Protein AF-A0A369KWU9-F1 (afdb_monomer)

Structure (mmCIF, N/CA/C/O backbone):
data_AF-A0A369KWU9-F1
#
_entry.id   AF-A0A369KWU9-F1
#
loop_
_atom_site.group_PDB
_atom_site.id
_atom_site.type_symbol
_atom_site.label_atom_id
_atom_site.label_alt_id
_atom_site.label_comp_id
_atom_site.label_asym_id
_atom_site.label_entity_id
_atom_site.label_seq_id
_atom_site.pdbx_PDB_ins_code
_atom_site.Cartn_x
_atom_site.Cartn_y
_atom_site.Cartn_z
_atom_site.occupancy
_atom_site.B_iso_or_equiv
_atom_site.auth_seq_id
_atom_site.auth_comp_id
_atom_site.auth_asym_id
_atom_site.auth_atom_id
_atom_site.pdbx_PDB_model_num
ATOM 1 N N . MET A 1 1 ? -5.645 20.499 20.522 1.00 47.59 1 MET A N 1
ATOM 2 C CA . MET A 1 1 ? -4.771 19.601 19.739 1.00 47.59 1 MET A CA 1
ATOM 3 C C . MET A 1 1 ? -4.570 20.224 18.371 1.00 47.59 1 MET A C 1
ATOM 5 O O . MET A 1 1 ? -5.562 20.599 17.760 1.00 47.59 1 MET A O 1
ATOM 9 N N . ALA A 1 2 ? -3.327 20.432 17.932 1.00 41.78 2 ALA A N 1
ATOM 10 C CA . ALA A 1 2 ? -3.074 20.880 16.564 1.00 41.78 2 ALA A CA 1
ATOM 11 C C . ALA A 1 2 ? -3.439 19.731 15.614 1.00 41.78 2 ALA A C 1
ATOM 13 O O . ALA A 1 2 ? -3.021 18.599 15.860 1.00 41.78 2 ALA A O 1
ATOM 14 N N . MET A 1 3 ? -4.254 20.002 14.590 1.00 50.53 3 MET A N 1
ATOM 15 C CA . MET A 1 3 ? -4.521 19.005 13.554 1.00 50.53 3 MET A CA 1
ATOM 16 C C . MET A 1 3 ? -3.198 18.604 12.886 1.00 50.53 3 MET A C 1
ATOM 18 O O . MET A 1 3 ? -2.325 19.467 12.743 1.00 50.53 3 MET A O 1
ATOM 22 N N . PRO A 1 4 ? -3.038 17.340 12.462 1.00 54.59 4 PRO A N 1
ATOM 23 C CA . PRO A 1 4 ? -1.964 16.986 11.546 1.00 54.59 4 PRO A CA 1
ATOM 24 C C . PRO A 1 4 ? -2.001 17.943 10.346 1.00 54.59 4 PRO A C 1
ATOM 26 O O . PRO A 1 4 ? -3.071 18.268 9.823 1.00 54.59 4 PRO A O 1
ATOM 29 N N . ASN A 1 5 ? -0.833 18.466 9.980 1.00 62.28 5 ASN A N 1
ATOM 30 C CA . ASN A 1 5 ? -0.693 19.365 8.843 1.00 62.28 5 ASN A CA 1
ATOM 31 C C . ASN A 1 5 ? -1.133 18.645 7.545 1.00 62.28 5 ASN A C 1
ATOM 33 O O . ASN A 1 5 ? -1.361 17.435 7.485 1.00 62.28 5 ASN A O 1
ATOM 37 N N . ASN A 1 6 ? -1.315 19.426 6.483 1.00 80.75 6 ASN A N 1
ATOM 38 C CA . ASN A 1 6 ? -1.944 18.958 5.249 1.00 80.75 6 ASN A CA 1
ATOM 39 C C . ASN A 1 6 ? -1.139 17.838 4.543 1.00 80.75 6 ASN A C 1
ATOM 41 O O . ASN A 1 6 ? -1.723 17.019 3.839 1.00 80.75 6 ASN A O 1
ATOM 45 N N . ASN A 1 7 ? 0.185 17.749 4.720 1.00 92.00 7 ASN A N 1
ATOM 46 C CA . ASN A 1 7 ? 1.014 16.902 3.856 1.00 92.00 7 ASN A CA 1
ATOM 47 C C . ASN A 1 7 ? 0.945 15.410 4.207 1.00 92.00 7 ASN A C 1
ATOM 49 O O . ASN A 1 7 ? 0.875 14.590 3.287 1.00 92.00 7 ASN A O 1
ATOM 53 N N . VAL A 1 8 ? 0.909 15.028 5.491 1.00 92.81 8 VAL A N 1
ATOM 54 C CA . VAL A 1 8 ? 0.717 13.615 5.878 1.00 92.81 8 VAL A CA 1
ATOM 55 C C . VAL A 1 8 ? -0.648 13.123 5.404 1.00 92.81 8 VAL A C 1
ATOM 57 O O . VAL A 1 8 ? -0.746 12.041 4.825 1.00 92.81 8 VAL A O 1
ATOM 60 N N . VAL A 1 9 ? -1.698 13.931 5.581 1.00 92.75 9 VAL A N 1
ATOM 61 C CA . VAL A 1 9 ? -3.055 13.607 5.112 1.00 92.75 9 VAL A CA 1
ATOM 62 C C . VAL A 1 9 ? -3.058 13.385 3.598 1.00 92.75 9 VAL A C 1
ATOM 64 O O . VAL A 1 9 ? -3.546 12.359 3.120 1.00 92.75 9 VAL A O 1
ATOM 67 N N . LEU A 1 10 ? -2.460 14.302 2.833 1.00 93.00 10 LEU A N 1
ATOM 68 C CA . LEU A 1 10 ? -2.336 14.168 1.380 1.00 93.00 10 LEU A CA 1
ATOM 69 C C . LEU A 1 10 ? -1.530 12.926 0.978 1.00 93.00 10 LEU A C 1
ATOM 71 O O . LEU A 1 10 ? -1.870 12.277 -0.009 1.00 93.00 10 LEU A O 1
ATOM 75 N N . SER A 1 11 ? -0.516 12.554 1.757 1.00 95.06 11 SER A N 1
ATOM 76 C CA . SER A 1 11 ? 0.301 11.356 1.532 1.00 95.06 11 SER A CA 1
ATOM 77 C C . SER A 1 11 ? -0.474 10.061 1.791 1.00 95.06 11 SER A C 1
ATOM 79 O O . SER A 1 11 ? -0.373 9.105 1.016 1.00 95.06 11 SER A O 1
ATOM 81 N N . CYS A 1 12 ? -1.331 10.044 2.812 1.00 95.00 12 CYS A N 1
ATOM 82 C CA . CYS A 1 12 ? -2.266 8.946 3.059 1.00 95.00 12 CYS A CA 1
ATOM 83 C C . CYS A 1 12 ? -3.278 8.808 1.911 1.00 95.00 12 CYS A C 1
ATOM 85 O O . CYS A 1 12 ? -3.504 7.712 1.399 1.00 95.00 12 CYS A O 1
ATOM 87 N N . ILE A 1 13 ? -3.839 9.928 1.439 1.00 93.56 13 ILE A N 1
ATOM 88 C CA . ILE A 1 13 ? -4.734 9.951 0.270 1.00 93.56 13 ILE A CA 1
ATOM 89 C C . ILE A 1 13 ? -4.006 9.437 -0.976 1.00 93.56 13 ILE A C 1
ATOM 91 O O . ILE A 1 13 ? -4.565 8.654 -1.743 1.00 93.56 13 ILE A O 1
ATOM 95 N N . GLN A 1 14 ? -2.761 9.863 -1.190 1.00 94.69 14 GLN A N 1
ATOM 96 C CA . GLN A 1 14 ? -1.953 9.445 -2.332 1.00 94.69 14 GLN A CA 1
ATOM 97 C C . GLN A 1 14 ? -1.705 7.934 -2.328 1.00 94.69 14 GLN A C 1
ATOM 99 O O . GLN A 1 14 ? -1.818 7.289 -3.371 1.00 94.69 14 GLN A O 1
ATOM 104 N N . THR A 1 15 ? -1.432 7.368 -1.156 1.00 95.75 15 THR A N 1
ATOM 105 C CA . THR A 1 15 ? -1.299 5.921 -0.955 1.00 95.75 15 THR A CA 1
ATOM 106 C C . THR A 1 15 ? -2.577 5.201 -1.374 1.00 95.75 15 THR A C 1
ATOM 108 O O . THR A 1 15 ? -2.545 4.342 -2.254 1.00 95.75 15 THR A O 1
ATOM 111 N N . LEU A 1 16 ? -3.734 5.615 -0.847 1.00 95.38 16 LEU A N 1
ATOM 112 C CA . LEU A 1 16 ? -5.016 5.000 -1.202 1.00 95.38 16 LEU A CA 1
ATOM 113 C C . LEU A 1 16 ? -5.341 5.123 -2.698 1.00 95.38 16 LEU A C 1
ATOM 115 O O . LEU A 1 16 ? -5.863 4.175 -3.278 1.00 95.38 16 LEU A O 1
ATOM 119 N N . LYS A 1 17 ? -4.984 6.240 -3.343 1.00 93.75 17 LYS A N 1
ATOM 120 C CA . LYS A 1 17 ? -5.136 6.424 -4.797 1.00 93.75 17 LYS A CA 1
ATOM 121 C C . LYS A 1 17 ? -4.267 5.468 -5.611 1.00 93.75 17 LYS A C 1
ATOM 123 O O . LYS A 1 17 ? -4.695 5.013 -6.670 1.00 93.75 17 LYS A O 1
ATOM 128 N N . ILE A 1 18 ? -3.047 5.169 -5.158 1.00 95.44 18 ILE A N 1
ATOM 129 C CA . ILE A 1 18 ? -2.203 4.155 -5.808 1.00 95.44 18 ILE A CA 1
ATOM 130 C C . ILE A 1 18 ? -2.884 2.787 -5.705 1.00 95.44 18 ILE A C 1
ATOM 132 O O . ILE A 1 18 ? -3.023 2.095 -6.714 1.00 95.44 18 ILE A O 1
ATOM 136 N N . LEU A 1 19 ? -3.365 2.421 -4.517 1.00 96.38 19 LEU A N 1
ATOM 137 C CA . LEU A 1 19 ? -4.023 1.134 -4.276 1.00 96.38 19 LEU A CA 1
ATOM 138 C C . LEU A 1 19 ? -5.350 0.996 -5.046 1.00 96.38 19 LEU A C 1
ATOM 140 O O . LEU A 1 19 ? -5.624 -0.051 -5.634 1.00 96.38 19 LEU A O 1
ATOM 144 N N . GLU A 1 20 ? -6.142 2.065 -5.144 1.00 94.94 20 GLU A N 1
ATOM 145 C CA . GLU A 1 20 ? -7.380 2.114 -5.934 1.00 94.94 20 GLU A CA 1
ATOM 146 C C . GLU A 1 20 ? -7.142 1.722 -7.404 1.00 94.94 20 GLU A C 1
ATOM 148 O O . GLU A 1 20 ? -7.960 1.017 -8.005 1.00 94.94 20 GLU A O 1
ATOM 153 N N . LYS A 1 21 ? -5.989 2.088 -7.984 1.00 94.19 21 LYS A N 1
ATOM 154 C CA . LYS A 1 21 ? -5.643 1.724 -9.369 1.00 94.19 21 LYS A CA 1
ATOM 155 C C . LYS A 1 21 ? -5.524 0.216 -9.576 1.00 94.19 21 LYS A C 1
ATOM 157 O O . LYS A 1 21 ? -5.773 -0.229 -10.702 1.00 94.19 21 LYS A O 1
ATOM 162 N N . TYR A 1 22 ? -5.179 -0.543 -8.534 1.00 96.75 22 TYR A N 1
ATOM 163 C CA . TYR A 1 22 ? -5.070 -2.004 -8.559 1.00 96.75 22 TYR A CA 1
ATOM 164 C C . TYR A 1 22 ? -6.352 -2.704 -8.118 1.00 96.75 22 TYR A C 1
ATOM 166 O O . TYR A 1 22 ? -6.690 -3.738 -8.685 1.00 96.75 22 TYR A O 1
ATOM 174 N N . TYR A 1 23 ? -7.080 -2.142 -7.155 1.00 94.25 23 TYR A N 1
ATOM 175 C CA . TYR A 1 23 ? -8.175 -2.845 -6.485 1.00 94.25 23 TYR A CA 1
ATOM 176 C C . TYR A 1 23 ? -9.579 -2.371 -6.832 1.00 94.25 23 TYR A C 1
ATOM 178 O O . TYR A 1 23 ? -10.534 -3.057 -6.478 1.00 94.25 23 TYR A O 1
ATOM 186 N N . HIS A 1 24 ? -9.722 -1.234 -7.516 1.00 83.19 24 HIS A N 1
ATOM 187 C CA . HIS A 1 24 ? -11.022 -0.668 -7.886 1.00 83.19 24 HIS A CA 1
ATOM 188 C C . HIS A 1 24 ? -11.985 -0.436 -6.707 1.00 83.19 24 HIS A C 1
ATOM 190 O O . HIS A 1 24 ? -13.201 -0.458 -6.894 1.00 83.19 24 HIS A O 1
ATOM 196 N N . PHE A 1 25 ? -11.472 -0.216 -5.494 1.00 87.38 25 PHE A N 1
ATOM 197 C CA . PHE A 1 25 ? -12.311 0.238 -4.388 1.00 87.38 25 PHE A CA 1
ATOM 198 C C . PHE A 1 25 ? -12.531 1.751 -4.475 1.00 87.38 25 PHE A C 1
ATOM 200 O O . PHE A 1 25 ? -11.678 2.472 -4.979 1.00 87.38 25 PHE A O 1
ATOM 207 N N . SER A 1 26 ? -13.630 2.249 -3.913 1.00 77.38 26 SER A N 1
ATOM 208 C CA . SER A 1 26 ? -13.837 3.685 -3.716 1.00 77.38 26 SER A CA 1
ATOM 209 C C . SER A 1 26 ? -13.249 4.153 -2.382 1.00 77.38 26 SER A C 1
ATOM 211 O O . SER A 1 26 ? -13.456 3.515 -1.343 1.00 77.38 26 SER A O 1
ATOM 213 N N . THR A 1 27 ? -12.561 5.294 -2.383 1.00 68.88 27 THR A N 1
ATOM 214 C CA . THR A 1 27 ? -12.193 6.024 -1.161 1.00 68.88 27 THR A CA 1
ATOM 215 C C . THR A 1 27 ? -13.315 6.989 -0.789 1.00 68.88 27 THR A C 1
ATOM 217 O O . THR A 1 27 ? -13.386 8.098 -1.314 1.00 68.88 27 THR A O 1
ATOM 220 N N . THR A 1 28 ? -14.229 6.563 0.078 1.00 61.62 28 THR A N 1
ATOM 221 C CA . THR A 1 28 ? -15.370 7.390 0.515 1.00 61.62 28 THR A CA 1
ATOM 222 C C . THR A 1 28 ? -15.124 8.115 1.834 1.00 61.62 28 THR A C 1
ATOM 224 O O . THR A 1 28 ? -15.777 9.116 2.104 1.00 61.62 28 THR A O 1
ATOM 227 N N . ASN A 1 29 ? -14.192 7.630 2.657 1.00 66.62 29 ASN A N 1
ATOM 228 C CA . ASN A 1 29 ? -13.932 8.164 3.991 1.00 66.62 29 ASN A CA 1
ATOM 229 C C . ASN A 1 29 ? -12.805 9.203 3.958 1.00 66.62 29 ASN A C 1
ATOM 231 O O . ASN A 1 29 ? -11.761 8.977 3.339 1.00 66.62 29 ASN A O 1
ATOM 235 N N . SER A 1 30 ? -13.003 10.329 4.647 1.00 80.56 30 SER A N 1
ATOM 236 C CA . SER A 1 30 ? -11.961 11.338 4.827 1.00 80.56 30 SER A CA 1
ATOM 237 C C . SER A 1 30 ? -10.928 10.813 5.818 1.00 80.56 30 SER A C 1
ATOM 239 O O . SER A 1 30 ? -11.167 10.807 7.020 1.00 80.56 30 SER A O 1
ATOM 241 N N . ILE A 1 31 ? -9.762 10.372 5.335 1.00 87.38 31 ILE A N 1
ATOM 242 C CA . ILE A 1 31 ? -8.675 9.891 6.207 1.00 87.38 31 ILE A CA 1
ATOM 243 C C . ILE A 1 31 ? -8.258 10.927 7.262 1.00 87.38 31 ILE A C 1
ATOM 245 O O . ILE A 1 31 ? -7.778 10.564 8.329 1.00 87.38 31 ILE A O 1
ATOM 249 N N . GLN A 1 32 ? -8.492 12.215 6.994 1.00 88.69 32 GLN A N 1
ATOM 250 C CA . GLN A 1 32 ? -8.243 13.297 7.940 1.00 88.69 32 GLN A CA 1
ATOM 251 C C . GLN A 1 32 ? -8.986 13.102 9.271 1.00 88.69 32 GLN A C 1
ATOM 253 O O . GLN A 1 32 ? -8.451 13.469 10.309 1.00 88.69 32 GLN A O 1
ATOM 258 N N . GLU A 1 33 ? -10.188 12.521 9.246 1.00 88.00 33 GLU A N 1
ATOM 259 C CA . GLU A 1 33 ? -11.004 12.287 10.447 1.00 88.00 33 GLU A CA 1
ATOM 260 C C . GLU A 1 33 ? -10.460 11.146 11.314 1.00 88.00 33 GLU A C 1
ATOM 262 O O . GLU A 1 33 ? -10.735 11.099 12.507 1.00 88.00 33 GLU A O 1
ATOM 267 N N . PHE A 1 34 ? -9.660 10.256 10.726 1.00 91.12 34 PHE A N 1
ATOM 268 C CA . PHE A 1 34 ? -9.090 9.094 11.406 1.00 91.12 34 PHE A CA 1
ATOM 269 C C . PHE A 1 34 ? -7.615 9.289 11.761 1.00 91.12 34 PHE A C 1
ATOM 271 O O . PHE A 1 34 ? -7.058 8.481 12.496 1.00 91.12 34 PHE A O 1
ATOM 278 N N . LEU A 1 35 ? -6.949 10.328 11.248 1.00 91.75 35 LEU A N 1
ATOM 279 C CA . LEU A 1 35 ? -5.532 10.553 11.512 1.00 91.75 35 LEU A CA 1
ATOM 280 C C . LEU A 1 35 ? -5.331 11.195 12.891 1.00 91.75 35 LEU A C 1
ATOM 282 O O . LEU A 1 35 ? -5.688 12.352 13.121 1.00 91.75 35 LEU A O 1
ATOM 286 N N . ILE A 1 36 ? -4.705 10.453 13.800 1.00 90.81 36 ILE A N 1
ATOM 287 C CA . ILE A 1 36 ? -4.429 10.883 15.171 1.00 90.81 36 ILE A CA 1
ATOM 288 C C . ILE A 1 36 ? -3.037 11.539 15.231 1.0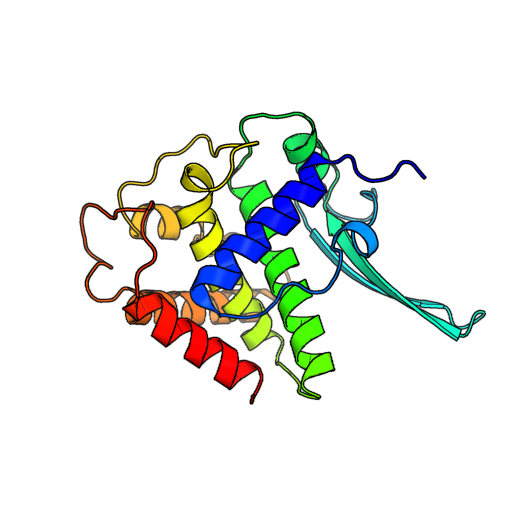0 90.81 36 ILE A C 1
ATOM 290 O O . ILE A 1 36 ? -2.097 11.052 14.594 1.00 90.81 36 ILE A O 1
ATOM 294 N N . PRO A 1 37 ? -2.854 12.628 16.010 1.00 88.25 37 PRO A N 1
ATOM 295 C CA . PRO A 1 37 ? -1.536 13.210 16.250 1.00 88.25 37 PRO A CA 1
ATOM 296 C C . PRO A 1 37 ? -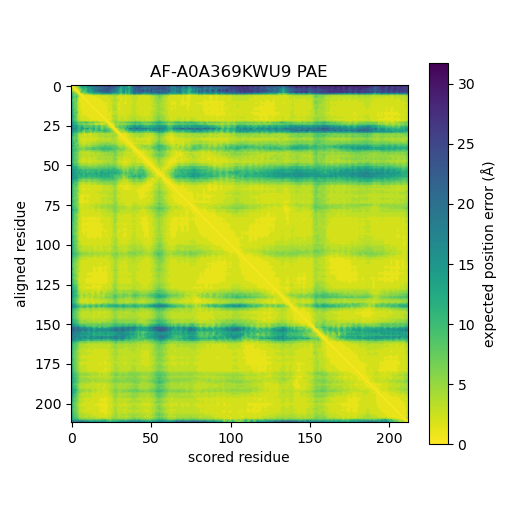0.521 12.179 16.774 1.00 88.25 37 PRO A C 1
ATOM 298 O O . PRO A 1 37 ? -0.906 11.252 17.492 1.00 88.25 37 PRO A O 1
ATOM 301 N N . PRO A 1 38 ? 0.782 12.344 16.484 1.00 87.00 38 PRO A N 1
ATOM 302 C CA . PRO A 1 38 ? 1.800 11.436 16.994 1.00 87.00 38 PRO A CA 1
ATOM 303 C C . PRO A 1 38 ? 1.822 11.443 18.525 1.00 87.00 38 PRO A C 1
ATOM 305 O O . PRO A 1 38 ? 1.636 12.483 19.161 1.00 87.00 38 PRO A O 1
ATOM 308 N N . SER A 1 39 ? 2.108 10.284 19.110 1.00 82.94 39 SER A N 1
ATOM 309 C CA . SER A 1 39 ? 2.270 10.104 20.552 1.00 82.94 39 SER A CA 1
ATOM 310 C C . SER A 1 39 ? 3.660 9.564 20.864 1.00 82.94 39 SER A C 1
ATOM 312 O O . SER A 1 39 ? 4.227 8.796 20.090 1.00 82.94 39 SER A O 1
ATOM 314 N N . SER A 1 40 ? 4.193 9.912 22.036 1.00 83.12 40 SER A N 1
ATOM 315 C CA . SER A 1 40 ? 5.418 9.307 22.574 1.00 83.12 40 SER A CA 1
ATOM 316 C C . SER A 1 40 ? 5.230 7.851 23.019 1.00 83.12 40 SER A C 1
ATOM 318 O O . SER A 1 40 ? 6.192 7.215 23.436 1.00 83.12 40 SER A O 1
ATOM 320 N N . SER A 1 41 ? 3.998 7.331 22.983 1.00 84.06 41 SER A N 1
ATOM 321 C CA . SER A 1 41 ? 3.672 5.946 23.339 1.00 84.06 41 SER A CA 1
ATOM 322 C C . SER A 1 41 ? 4.003 4.930 22.244 1.00 84.06 41 SER A C 1
ATOM 324 O O . SER A 1 41 ? 3.974 3.735 22.525 1.00 84.06 41 SER A O 1
ATOM 326 N N . ILE A 1 42 ? 4.314 5.378 21.024 1.00 87.81 42 ILE A N 1
ATOM 327 C CA . ILE A 1 42 ? 4.745 4.506 19.926 1.00 87.81 42 ILE A CA 1
ATOM 328 C C . ILE A 1 42 ? 6.176 4.827 19.490 1.00 87.81 42 ILE A C 1
ATOM 330 O O . ILE A 1 42 ? 6.607 5.979 19.607 1.00 87.81 42 ILE A O 1
ATOM 334 N N . PRO A 1 43 ? 6.930 3.841 18.969 1.00 90.19 43 PRO A N 1
ATOM 335 C CA . PRO A 1 43 ? 8.258 4.094 18.424 1.00 90.19 43 PRO A CA 1
ATOM 336 C C . PRO A 1 43 ? 8.225 5.142 17.302 1.00 90.19 43 PRO A C 1
ATOM 338 O O . PRO A 1 43 ? 7.314 5.162 16.475 1.00 90.19 43 PRO A O 1
ATOM 341 N N . GLU A 1 44 ? 9.257 5.987 17.226 1.00 89.94 44 GLU A N 1
ATOM 342 C CA . GLU A 1 44 ? 9.303 7.134 16.298 1.00 89.94 44 GLU A CA 1
ATOM 343 C C . GLU A 1 44 ? 9.154 6.753 14.814 1.00 89.94 44 GLU A C 1
ATOM 345 O O . GLU A 1 44 ?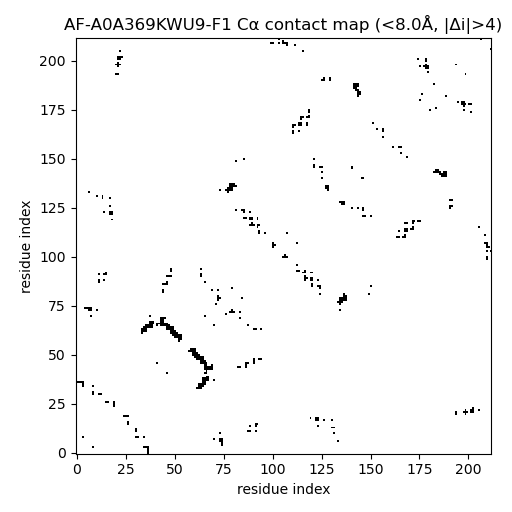 8.730 7.570 13.996 1.00 89.94 44 GLU A O 1
ATOM 350 N N . HIS A 1 45 ? 9.526 5.517 14.485 1.00 89.25 45 HIS A N 1
ATOM 351 C CA . HIS A 1 45 ? 9.590 4.947 13.143 1.00 89.25 45 HIS A CA 1
ATOM 352 C C . HIS A 1 45 ? 8.455 3.966 12.828 1.00 89.25 45 HIS A C 1
ATOM 354 O O . HIS A 1 45 ? 8.550 3.250 11.835 1.00 89.25 45 HIS A O 1
ATOM 360 N N . SER A 1 46 ? 7.424 3.906 13.668 1.00 91.00 46 SER A N 1
ATOM 361 C CA . SER A 1 46 ? 6.332 2.937 13.558 1.00 91.00 46 SER A CA 1
ATOM 362 C C . SER A 1 46 ? 4.993 3.617 13.289 1.00 91.00 46 SER A C 1
ATOM 364 O O . SER A 1 46 ? 4.862 4.836 13.406 1.00 91.00 46 SER A O 1
ATOM 366 N N . GLY A 1 47 ? 4.004 2.814 12.917 1.00 92.62 47 GLY A N 1
ATOM 367 C CA . GLY A 1 47 ? 2.606 3.199 12.821 1.00 92.62 47 GLY A CA 1
ATOM 368 C C . GLY A 1 47 ? 1.744 2.231 13.621 1.00 92.62 47 GLY A C 1
ATOM 369 O O . GLY A 1 47 ? 2.252 1.242 14.155 1.00 92.62 47 GLY A O 1
ATOM 370 N N . GLN A 1 48 ? 0.471 2.574 13.779 1.00 92.62 48 GLN A N 1
ATOM 371 C CA . GLN A 1 48 ? -0.536 1.674 14.323 1.00 92.62 48 GLN A CA 1
ATOM 372 C C . GLN A 1 48 ? -1.946 2.109 13.927 1.00 92.62 48 GLN A C 1
ATOM 374 O O . GLN A 1 48 ? -2.218 3.299 13.724 1.00 92.62 48 GLN A O 1
ATOM 379 N N . ILE A 1 49 ? -2.861 1.142 13.954 1.00 92.25 49 ILE A N 1
ATOM 380 C CA . ILE A 1 49 ? -4.302 1.377 13.980 1.00 92.25 49 ILE A CA 1
ATOM 381 C C . ILE A 1 49 ? -4.786 1.213 15.415 1.00 92.25 49 ILE A C 1
ATOM 383 O O . ILE A 1 49 ? -4.615 0.163 16.034 1.00 92.25 49 ILE A O 1
ATOM 387 N N . LEU A 1 50 ? -5.390 2.269 15.938 1.00 90.31 50 LEU A N 1
ATOM 388 C CA . LEU A 1 50 ? -5.964 2.322 17.268 1.00 90.31 50 LEU A CA 1
ATOM 389 C C . LEU A 1 50 ? -7.449 1.992 17.218 1.00 90.31 50 LEU A C 1
ATOM 391 O O . LEU A 1 50 ? -8.182 2.505 16.374 1.00 90.31 50 LEU A O 1
ATOM 395 N N . PHE A 1 51 ? -7.862 1.170 18.177 1.00 87.69 51 PHE A N 1
ATOM 396 C CA . PHE A 1 51 ? -9.247 0.898 18.519 1.00 87.69 51 PHE A CA 1
ATOM 397 C C . PHE A 1 51 ? -9.406 1.187 20.006 1.00 87.69 51 PHE A C 1
ATOM 399 O O 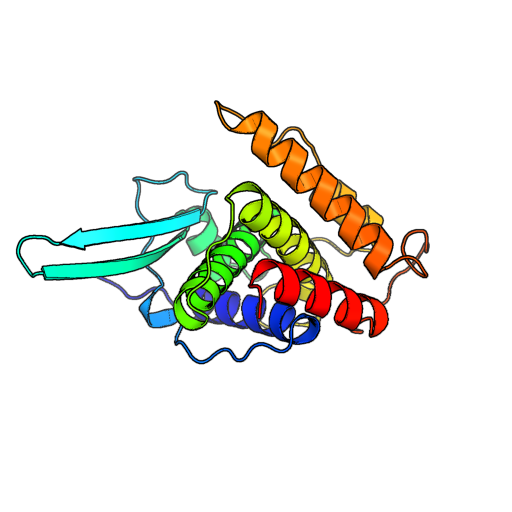. PHE A 1 51 ? -8.752 0.543 20.829 1.00 87.69 51 PHE A O 1
ATOM 406 N N . GLU A 1 52 ? -10.240 2.159 20.349 1.00 83.88 52 GLU A N 1
ATOM 407 C CA . GLU A 1 52 ? -10.479 2.557 21.733 1.00 83.88 52 GLU A CA 1
ATOM 408 C C . GLU A 1 52 ? -11.980 2.571 22.005 1.00 83.88 52 GLU A C 1
ATOM 410 O O . GLU A 1 52 ? -12.753 3.189 21.280 1.00 83.88 52 GLU A O 1
ATOM 415 N N . GLU A 1 53 ? -12.395 1.847 23.039 1.00 85.44 53 GLU A N 1
ATOM 416 C CA . GLU A 1 53 ? -13.777 1.828 23.508 1.00 85.44 53 GLU A CA 1
ATOM 417 C C . GLU A 1 53 ? -13.889 2.767 24.711 1.00 85.44 53 GLU A C 1
ATOM 419 O O . GLU A 1 53 ? -13.323 2.490 25.773 1.00 85.44 53 GLU A O 1
ATOM 424 N N . ASP A 1 54 ? -14.633 3.859 24.555 1.00 83.94 54 ASP A N 1
ATOM 425 C CA . ASP A 1 54 ? -15.035 4.716 25.663 1.00 83.94 54 ASP A CA 1
ATOM 426 C C . ASP A 1 54 ? -16.371 4.215 26.208 1.00 83.94 54 ASP A C 1
ATOM 428 O O . ASP A 1 54 ? -17.460 4.549 25.736 1.00 83.94 54 ASP A O 1
ATOM 432 N N . LYS A 1 55 ? -16.268 3.372 27.235 1.00 85.50 55 LYS A N 1
ATOM 433 C CA . LYS A 1 55 ? -17.426 2.764 27.895 1.00 85.50 55 LYS A CA 1
ATOM 434 C C . LYS A 1 55 ? -18.289 3.768 28.649 1.00 85.50 55 LYS A C 1
ATOM 436 O O . LYS A 1 55 ? -19.441 3.452 28.924 1.00 85.50 55 LYS A O 1
ATOM 441 N N . GLU A 1 56 ? -17.741 4.919 29.037 1.00 86.12 56 GLU A N 1
ATOM 442 C CA . GLU A 1 56 ? -18.491 5.929 29.787 1.00 86.12 56 GLU A CA 1
ATOM 443 C C . GLU A 1 56 ? -19.414 6.719 28.861 1.00 86.12 56 GLU A C 1
ATOM 445 O O . GLU A 1 56 ? -20.546 7.018 29.242 1.00 86.12 56 GLU A O 1
ATOM 450 N N . ASN A 1 57 ? -18.954 7.000 27.639 1.00 87.50 57 ASN A N 1
ATOM 451 C CA . ASN A 1 57 ? -19.725 7.728 26.631 1.00 87.50 57 ASN A CA 1
ATOM 452 C C . ASN A 1 57 ? -20.415 6.819 25.597 1.00 87.50 57 ASN A C 1
ATOM 454 O O . ASN A 1 57 ? -21.117 7.323 24.726 1.00 87.50 57 ASN A O 1
ATOM 458 N N . GLU A 1 58 ? -20.258 5.495 25.710 1.00 86.38 58 GLU A N 1
ATOM 459 C CA . GLU A 1 58 ? -20.736 4.504 24.730 1.00 86.38 58 GLU A CA 1
ATOM 460 C C . GLU A 1 58 ? -20.185 4.763 23.312 1.00 86.38 58 GLU A C 1
ATOM 462 O O . GLU A 1 58 ? -20.845 4.503 22.303 1.00 86.38 58 GLU A O 1
ATOM 467 N N . GLU A 1 59 ? -18.954 5.275 23.231 1.00 85.25 59 GLU A N 1
ATOM 468 C CA . GLU A 1 59 ? -18.287 5.625 21.978 1.00 85.25 59 GLU A CA 1
ATOM 469 C C . GLU A 1 59 ? -17.187 4.618 21.625 1.00 85.25 59 GLU A C 1
ATOM 471 O O . GLU A 1 59 ? -16.564 3.984 22.479 1.00 85.25 59 GLU A O 1
ATOM 476 N N . PHE A 1 60 ? -16.936 4.470 20.325 1.00 81.19 60 PHE A N 1
ATOM 477 C CA . PHE A 1 60 ? -15.848 3.655 19.805 1.00 81.19 60 PHE A CA 1
ATOM 478 C C . PHE A 1 60 ? -15.029 4.469 18.813 1.00 81.19 60 PHE A C 1
ATOM 480 O O . PHE A 1 60 ? -15.544 4.945 17.799 1.00 81.19 60 PHE A O 1
ATOM 487 N N . PHE A 1 61 ? -13.744 4.603 19.104 1.00 85.12 61 PHE A N 1
ATOM 488 C CA . PHE A 1 61 ? -12.802 5.368 18.313 1.00 85.12 61 PHE A CA 1
ATOM 489 C C . PHE A 1 61 ? -11.936 4.440 17.477 1.00 85.12 61 PHE A C 1
ATOM 491 O O . PHE A 1 61 ? -11.406 3.437 17.955 1.00 85.12 61 PHE A O 1
ATOM 498 N N . ILE A 1 62 ? -11.767 4.825 16.215 1.00 88.69 62 ILE A N 1
ATOM 499 C CA . ILE A 1 62 ? -10.813 4.220 15.295 1.00 88.69 62 ILE A CA 1
ATOM 500 C C . ILE A 1 62 ? -9.887 5.330 14.837 1.00 88.69 62 ILE A C 1
ATOM 502 O O . ILE A 1 62 ? -10.356 6.398 14.440 1.00 88.69 62 ILE A O 1
ATOM 506 N N . GLY A 1 63 ? -8.587 5.073 14.822 1.00 91.12 63 GLY A N 1
ATOM 507 C CA . GLY A 1 63 ? -7.674 5.999 14.177 1.00 91.12 63 GLY A CA 1
ATOM 508 C C . GLY A 1 63 ? -6.382 5.370 13.711 1.00 91.12 63 GLY A C 1
ATOM 509 O O . GLY A 1 63 ? -6.007 4.279 14.122 1.00 91.12 63 GLY A O 1
ATOM 510 N N . VAL A 1 64 ? -5.706 6.083 12.826 1.00 93.94 64 VAL A N 1
ATOM 511 C CA . VAL A 1 64 ? -4.379 5.761 12.317 1.00 93.94 64 VAL A CA 1
ATOM 512 C C . VAL A 1 64 ? -3.405 6.723 12.973 1.00 93.94 64 VAL A C 1
ATOM 514 O O . VAL A 1 64 ? -3.623 7.936 12.964 1.00 93.94 64 VAL A O 1
ATOM 517 N N . GLN A 1 65 ? -2.335 6.198 13.554 1.00 93.88 65 GLN A N 1
ATOM 518 C CA . GLN A 1 65 ? -1.320 6.998 14.224 1.00 93.88 65 GLN A CA 1
ATOM 519 C C . GLN A 1 65 ? 0.066 6.630 13.709 1.00 93.88 65 GLN A C 1
ATOM 521 O O . GLN A 1 65 ? 0.408 5.456 13.608 1.00 93.88 65 GLN A O 1
ATOM 526 N N . PHE A 1 66 ? 0.884 7.645 13.437 1.00 94.31 66 PHE A N 1
ATOM 527 C CA . PHE A 1 66 ? 2.277 7.475 13.029 1.00 94.31 66 PHE A CA 1
ATOM 528 C C . PHE A 1 66 ? 3.228 8.064 14.064 1.00 94.31 66 PHE A C 1
ATOM 530 O O . PHE A 1 66 ? 2.914 9.046 14.741 1.00 94.31 66 PHE A O 1
ATOM 537 N N . 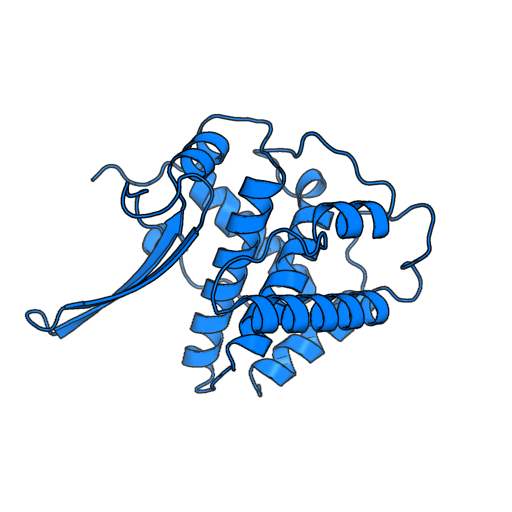GLY A 1 67 ? 4.415 7.471 14.169 1.00 93.69 67 GLY A N 1
ATOM 538 C CA . GLY A 1 67 ? 5.492 7.954 15.015 1.00 93.69 67 GLY A CA 1
ATOM 539 C C . GLY A 1 67 ? 5.956 9.354 14.614 1.00 93.69 67 GLY A C 1
ATOM 540 O O . GLY A 1 67 ? 5.820 9.797 13.468 1.00 93.69 67 GLY A O 1
ATOM 541 N N . THR A 1 68 ? 6.530 10.072 15.578 1.00 93.56 68 THR A N 1
ATOM 542 C CA . THR A 1 68 ? 6.943 11.478 15.429 1.00 93.56 68 THR A CA 1
ATOM 543 C C . THR A 1 68 ? 7.886 11.712 14.251 1.00 93.56 68 THR A C 1
ATOM 545 O O . THR A 1 68 ? 7.785 12.747 13.591 1.00 93.56 68 THR A O 1
ATOM 548 N N . LYS A 1 69 ? 8.782 10.766 13.946 1.00 93.56 69 LYS A N 1
ATOM 549 C CA . LYS A 1 69 ? 9.750 10.914 12.856 1.00 93.56 69 LYS A CA 1
ATOM 550 C C . LYS A 1 69 ? 9.115 10.738 11.482 1.00 93.56 69 LYS A C 1
ATOM 552 O O . LYS A 1 69 ? 9.449 11.506 10.584 1.00 93.56 69 LYS A O 1
ATOM 557 N N . ILE A 1 70 ? 8.168 9.809 11.337 1.00 94.38 70 ILE A N 1
ATOM 558 C CA . ILE A 1 70 ? 7.366 9.670 10.112 1.00 94.38 70 ILE A CA 1
ATOM 559 C C . ILE A 1 70 ? 6.571 10.954 9.880 1.00 94.38 70 ILE A C 1
ATOM 561 O O . ILE A 1 70 ? 6.685 11.556 8.815 1.00 94.38 70 ILE A O 1
ATOM 565 N N . MET A 1 71 ? 5.841 11.419 10.901 1.00 93.69 71 MET A N 1
ATOM 566 C CA . MET A 1 71 ? 5.079 12.668 10.821 1.00 93.69 71 MET A CA 1
ATOM 567 C C . MET A 1 71 ? 5.976 13.841 10.412 1.00 93.69 71 MET A C 1
ATOM 569 O O . MET A 1 71 ? 5.653 14.578 9.488 1.00 93.69 71 MET A O 1
ATOM 573 N N . ASN A 1 72 ? 7.140 13.994 11.044 1.00 93.00 72 ASN A N 1
ATOM 574 C CA . ASN A 1 72 ? 8.069 15.071 10.718 1.00 93.00 72 ASN A CA 1
ATOM 575 C C . ASN A 1 72 ? 8.637 14.974 9.290 1.00 93.00 72 ASN A C 1
ATOM 577 O O . ASN A 1 72 ? 8.730 15.999 8.618 1.00 93.00 72 ASN A O 1
ATOM 581 N N . GLU A 1 73 ? 9.012 13.779 8.816 1.00 94.50 73 GLU A N 1
ATOM 582 C CA . GLU A 1 73 ? 9.495 13.589 7.439 1.00 94.50 73 GLU A CA 1
ATOM 583 C C . GLU A 1 73 ? 8.426 13.986 6.417 1.00 94.50 73 GLU A C 1
ATOM 585 O O . GLU A 1 73 ? 8.711 14.749 5.495 1.00 94.50 73 GLU A O 1
ATOM 590 N N . PHE A 1 74 ? 7.194 13.517 6.604 1.00 94.31 74 PHE A N 1
ATOM 591 C CA . PHE A 1 74 ? 6.090 13.803 5.693 1.00 94.31 74 PHE A CA 1
ATOM 592 C C . PHE A 1 74 ? 5.558 15.235 5.792 1.00 94.31 74 PHE A C 1
ATOM 594 O O . PHE A 1 74 ? 4.894 15.698 4.869 1.00 94.31 74 PHE A O 1
ATOM 601 N N . GLU A 1 75 ? 5.835 15.966 6.867 1.00 92.69 75 GLU A N 1
ATOM 602 C CA . GLU A 1 75 ? 5.439 17.371 6.947 1.00 92.69 75 GLU A CA 1
ATOM 603 C C . GLU A 1 75 ? 6.491 18.324 6.401 1.00 92.69 75 GLU A C 1
ATOM 605 O O . GLU A 1 75 ? 6.149 19.300 5.730 1.00 92.69 75 GLU A O 1
ATOM 610 N N . ASN A 1 76 ? 7.765 18.033 6.653 1.00 93.06 76 ASN A N 1
ATOM 611 C CA . ASN A 1 76 ? 8.825 19.023 6.496 1.00 93.06 76 ASN A CA 1
ATOM 612 C C . ASN A 1 76 ? 9.823 18.701 5.380 1.00 93.06 76 ASN A C 1
ATOM 614 O O . ASN A 1 76 ? 10.593 19.583 4.993 1.00 93.06 76 ASN A O 1
ATOM 618 N N . ASN A 1 77 ? 9.819 17.481 4.834 1.00 94.00 77 ASN A N 1
ATOM 619 C CA . ASN A 1 77 ? 10.808 17.075 3.841 1.00 94.00 77 ASN A CA 1
ATOM 620 C C . ASN A 1 77 ? 10.187 16.904 2.452 1.00 94.00 77 ASN A C 1
ATOM 622 O O . ASN A 1 77 ? 9.082 16.390 2.299 1.00 94.00 77 ASN A O 1
ATOM 626 N N . LEU A 1 78 ? 10.953 17.278 1.423 1.00 93.06 78 LEU A N 1
ATOM 627 C CA . LEU A 1 78 ? 10.662 16.942 0.021 1.00 93.06 78 LEU A CA 1
ATOM 628 C C . LEU A 1 78 ? 11.117 15.522 -0.337 1.00 93.06 78 LEU A C 1
ATOM 630 O O . LEU A 1 78 ? 10.590 14.913 -1.266 1.00 93.06 78 LEU A O 1
ATOM 634 N N . THR A 1 79 ? 12.098 14.998 0.396 1.00 95.19 79 THR A N 1
ATOM 635 C CA . THR A 1 79 ? 12.602 13.638 0.226 1.00 95.19 79 THR A CA 1
ATOM 636 C C . THR A 1 79 ? 12.339 12.849 1.499 1.00 95.19 79 THR A C 1
ATOM 638 O O . THR A 1 79 ? 12.804 13.241 2.570 1.00 95.19 79 THR A O 1
ATOM 641 N N . ILE A 1 80 ? 11.611 11.743 1.381 1.00 95.19 80 ILE A N 1
ATOM 642 C CA . ILE A 1 80 ? 11.271 10.852 2.495 1.00 95.19 80 ILE A CA 1
ATOM 643 C C . ILE A 1 80 ? 12.083 9.559 2.433 1.00 95.19 80 ILE A C 1
ATOM 645 O O . ILE A 1 80 ? 12.567 9.153 1.369 1.00 95.19 80 ILE A O 1
ATOM 649 N N . SER A 1 81 ? 12.241 8.907 3.583 1.00 94.12 81 SER A N 1
ATOM 650 C CA . SER A 1 81 ? 12.881 7.595 3.643 1.00 94.12 81 SER A CA 1
ATOM 651 C C . SER A 1 81 ? 11.950 6.492 3.128 1.00 94.12 81 SER A C 1
ATOM 653 O O . SER A 1 81 ? 10.725 6.595 3.227 1.00 94.12 81 SER A O 1
ATOM 655 N N . ILE A 1 82 ? 12.535 5.396 2.623 1.00 93.31 82 ILE A N 1
ATOM 656 C CA . ILE A 1 82 ? 11.766 4.184 2.288 1.00 93.31 82 ILE A CA 1
ATOM 657 C C . ILE A 1 82 ? 10.994 3.710 3.510 1.00 93.31 82 ILE A C 1
ATOM 659 O O . ILE A 1 82 ? 9.820 3.405 3.388 1.00 93.31 82 ILE A O 1
ATOM 663 N N . ASN A 1 83 ? 11.633 3.678 4.683 1.00 92.12 83 ASN A N 1
ATOM 664 C CA . ASN A 1 83 ? 11.002 3.167 5.893 1.00 92.12 83 ASN A CA 1
ATOM 665 C C . ASN A 1 83 ? 9.727 3.942 6.253 1.00 92.12 83 ASN A C 1
ATOM 667 O O . ASN A 1 83 ? 8.704 3.326 6.531 1.00 92.12 83 ASN A O 1
ATOM 671 N N . SER A 1 84 ? 9.763 5.276 6.210 1.00 94.5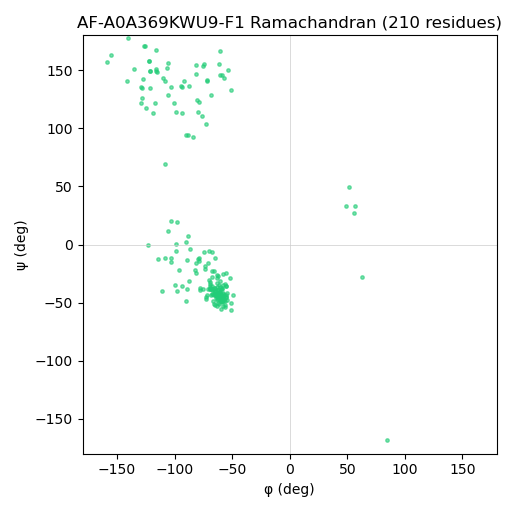6 84 SER A N 1
ATOM 672 C CA . SER A 1 84 ? 8.580 6.090 6.507 1.00 94.56 84 SER A CA 1
ATOM 673 C C . SER A 1 84 ? 7.450 5.837 5.513 1.00 94.56 84 SER A C 1
ATOM 675 O O . SER A 1 84 ? 6.303 5.683 5.927 1.00 94.56 84 SER A O 1
ATOM 677 N N . LEU A 1 85 ? 7.756 5.747 4.214 1.00 95.81 85 LEU A N 1
ATOM 678 C CA . LEU A 1 85 ? 6.739 5.425 3.213 1.00 95.81 85 LEU A CA 1
ATOM 679 C C . LEU A 1 85 ? 6.219 3.994 3.355 1.00 95.81 85 LEU A C 1
ATOM 681 O O . LEU A 1 85 ? 5.026 3.766 3.186 1.00 95.81 85 LEU A O 1
ATOM 685 N N . SER A 1 86 ? 7.095 3.046 3.674 1.00 94.19 86 SER A N 1
ATOM 686 C CA . SER A 1 86 ? 6.747 1.650 3.910 1.00 94.19 86 SER A CA 1
ATOM 687 C C . SER A 1 86 ? 5.701 1.525 5.009 1.00 94.19 86 SER A C 1
ATOM 689 O O . SER A 1 86 ? 4.647 0.945 4.772 1.00 94.19 86 SER A O 1
ATOM 691 N N . VAL A 1 87 ? 5.963 2.140 6.164 1.00 94.31 87 VAL A N 1
ATOM 692 C CA . VAL A 1 87 ? 5.043 2.135 7.307 1.00 94.31 87 VAL A CA 1
ATOM 693 C C . VAL A 1 87 ? 3.744 2.860 6.969 1.00 94.31 87 VAL A C 1
ATOM 695 O O . VAL A 1 87 ? 2.670 2.320 7.206 1.00 94.31 87 VAL A O 1
ATOM 698 N N . LEU A 1 88 ? 3.811 4.048 6.356 1.00 96.00 88 LEU A N 1
ATOM 699 C CA . LEU A 1 88 ? 2.601 4.765 5.947 1.00 96.00 88 LEU A CA 1
ATOM 700 C C . LEU A 1 88 ? 1.743 3.924 4.992 1.00 96.00 88 LEU A C 1
ATOM 702 O O . LEU A 1 88 ? 0.527 3.869 5.145 1.00 96.00 88 LEU A O 1
ATOM 706 N N . SER A 1 89 ? 2.368 3.247 4.030 1.00 96.44 89 SER A N 1
ATOM 707 C CA . SER A 1 89 ? 1.663 2.417 3.049 1.00 96.44 89 SER A CA 1
ATOM 708 C C . SER A 1 89 ? 0.973 1.216 3.693 1.00 96.44 89 SER A C 1
ATOM 710 O O . SER A 1 89 ? -0.171 0.914 3.358 1.00 96.44 89 SER A O 1
ATOM 712 N N . GLU A 1 90 ? 1.659 0.559 4.624 1.00 95.38 90 GLU A N 1
ATOM 713 C CA . GLU A 1 90 ? 1.170 -0.608 5.357 1.00 95.38 90 GLU A CA 1
ATOM 714 C C . GLU A 1 90 ? -0.020 -0.250 6.257 1.00 95.38 90 GLU A C 1
ATOM 716 O O . GLU A 1 90 ? -1.09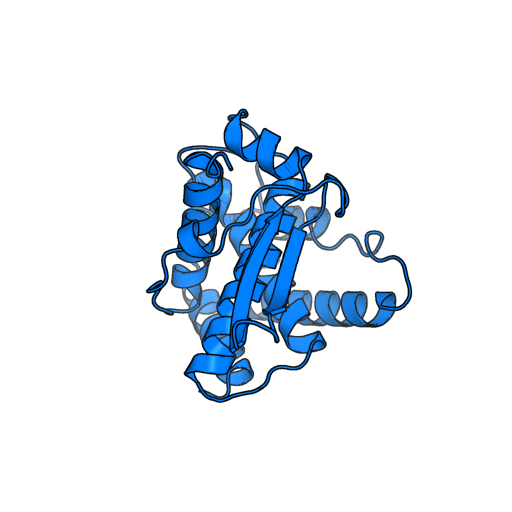2 -0.833 6.107 1.00 95.38 90 GLU A O 1
ATOM 721 N N . GLU A 1 91 ? 0.092 0.788 7.091 1.00 95.75 91 GLU A N 1
ATOM 722 C CA . GLU A 1 91 ? -1.020 1.195 7.965 1.00 95.75 91 GLU A CA 1
ATOM 723 C C . GLU A 1 91 ? -2.243 1.661 7.173 1.00 95.75 91 GLU A C 1
ATOM 725 O O . GLU A 1 91 ? -3.384 1.384 7.542 1.00 95.75 91 GLU A O 1
ATOM 730 N N . MET A 1 92 ? -2.031 2.348 6.049 1.00 96.19 92 MET A N 1
ATOM 731 C CA . MET A 1 92 ? -3.128 2.768 5.181 1.00 96.19 92 MET A CA 1
ATOM 732 C C . MET A 1 92 ? -3.789 1.588 4.464 1.00 96.19 92 MET A C 1
ATOM 734 O O . MET A 1 92 ? -5.007 1.613 4.256 1.00 96.19 92 MET A O 1
ATOM 738 N N . SER A 1 93 ? -3.014 0.557 4.113 1.00 95.81 93 SER A N 1
ATOM 739 C CA . SER A 1 93 ? -3.545 -0.714 3.612 1.00 95.81 93 SER A CA 1
ATOM 740 C C . SER A 1 93 ? -4.401 -1.396 4.675 1.00 95.81 93 SER A C 1
ATOM 742 O O . SER A 1 93 ? -5.578 -1.678 4.427 1.00 95.81 93 SER A O 1
ATOM 744 N N . HIS A 1 94 ? -3.854 -1.574 5.880 1.00 95.62 94 HIS A N 1
ATOM 745 C CA . HIS A 1 94 ? -4.550 -2.190 7.004 1.00 95.62 94 HIS A CA 1
ATOM 746 C C . HIS A 1 94 ? -5.841 -1.439 7.335 1.00 95.62 94 HIS A C 1
ATOM 748 O O . HIS A 1 94 ? -6.907 -2.049 7.416 1.00 95.62 94 HIS A O 1
ATOM 754 N N . PHE A 1 95 ? -5.783 -0.111 7.425 1.00 94.81 95 PHE A N 1
ATOM 755 C CA . PHE A 1 95 ? -6.934 0.730 7.736 1.00 94.81 95 PHE A CA 1
ATOM 756 C C . PHE A 1 95 ? -8.047 0.543 6.709 1.00 94.81 95 PHE A C 1
ATOM 758 O O . PHE A 1 95 ? -9.196 0.267 7.060 1.00 94.81 95 PHE A O 1
ATOM 765 N N . LYS A 1 96 ? -7.709 0.623 5.418 1.00 94.06 96 LYS A N 1
ATOM 766 C CA . LYS A 1 96 ? -8.695 0.446 4.352 1.00 94.06 96 LYS A CA 1
ATOM 767 C C . LYS A 1 96 ? -9.266 -0.970 4.333 1.00 94.06 96 LYS A C 1
ATOM 769 O O . LYS A 1 96 ? -10.462 -1.139 4.093 1.00 94.06 96 LYS A O 1
ATOM 774 N N . LEU A 1 97 ? -8.437 -1.985 4.555 1.00 93.88 97 LEU A N 1
ATOM 775 C CA . LEU A 1 97 ? -8.888 -3.370 4.555 1.00 93.88 97 LEU A CA 1
ATOM 776 C C . LEU A 1 97 ? -9.838 -3.650 5.721 1.00 93.88 97 LEU A C 1
ATOM 778 O O . LEU A 1 97 ? -10.878 -4.260 5.498 1.00 93.88 97 LEU A O 1
ATOM 782 N N . LEU A 1 98 ? -9.537 -3.142 6.917 1.00 92.56 98 LEU A N 1
ATOM 783 C CA . LEU A 1 98 ? -10.395 -3.271 8.098 1.00 92.56 98 LEU A CA 1
ATOM 784 C C . LEU A 1 98 ? -11.731 -2.531 7.939 1.00 92.56 98 LEU A C 1
ATOM 786 O O . LEU A 1 98 ? -12.769 -3.042 8.347 1.00 92.56 98 LEU A O 1
ATOM 790 N N . LEU A 1 99 ? -11.750 -1.359 7.300 1.00 91.00 99 LEU A N 1
ATOM 791 C CA . LEU A 1 99 ? -13.020 -0.710 6.962 1.00 91.00 99 LEU A CA 1
ATOM 792 C C . LEU A 1 99 ? -13.839 -1.550 5.977 1.00 91.00 99 LEU A C 1
ATOM 794 O O . LEU A 1 99 ? -15.047 -1.713 6.147 1.00 91.00 99 LEU A O 1
ATOM 798 N N . ASP A 1 100 ? -13.194 -2.111 4.956 1.00 91.94 100 ASP A N 1
ATOM 799 C CA . ASP A 1 100 ? -13.892 -2.920 3.960 1.00 91.94 100 ASP A CA 1
ATOM 800 C C . ASP A 1 100 ? -14.396 -4.247 4.524 1.00 91.94 100 ASP A C 1
ATOM 802 O O . ASP A 1 100 ? -15.457 -4.705 4.099 1.00 91.94 100 ASP A O 1
ATOM 806 N N . THR A 1 101 ? -13.707 -4.864 5.486 1.00 92.38 101 THR A N 1
ATOM 807 C CA . THR A 1 101 ? -14.226 -6.073 6.140 1.00 92.38 101 THR A CA 1
ATOM 808 C C . THR A 1 101 ? -15.507 -5.767 6.906 1.00 92.38 101 THR A C 1
ATOM 810 O O . THR A 1 101 ? -16.480 -6.508 6.761 1.00 92.38 101 THR A O 1
ATOM 813 N N . VAL A 1 102 ? -15.559 -4.641 7.626 1.00 89.62 102 VAL A N 1
ATOM 814 C CA . VAL A 1 102 ? -16.770 -4.180 8.324 1.00 89.62 102 VAL A CA 1
ATOM 815 C C . VAL A 1 102 ? -17.899 -3.892 7.333 1.00 89.62 102 VAL A C 1
ATOM 817 O O . VAL A 1 102 ? -18.999 -4.417 7.493 1.00 89.62 102 VAL A O 1
ATOM 820 N N . LEU A 1 103 ? -17.635 -3.120 6.273 1.00 89.50 103 LEU A N 1
ATOM 821 C CA . LEU A 1 103 ? -18.652 -2.754 5.276 1.00 89.50 103 LEU A CA 1
ATOM 822 C C . LEU A 1 103 ? -19.219 -3.964 4.522 1.00 89.50 103 LEU A C 1
ATOM 824 O O . LEU A 1 103 ? -20.398 -3.969 4.173 1.00 89.50 103 LEU A O 1
ATOM 828 N N . ASN A 1 104 ? -18.401 -4.991 4.282 1.00 89.81 104 ASN A N 1
ATOM 829 C CA . ASN A 1 104 ? -18.837 -6.227 3.629 1.00 89.81 104 ASN A CA 1
ATOM 830 C C . ASN A 1 104 ? -19.331 -7.295 4.623 1.00 89.81 104 ASN A C 1
ATOM 832 O O . ASN A 1 104 ? -19.694 -8.389 4.197 1.00 89.81 104 ASN A O 1
ATOM 836 N N . ASN A 1 105 ? -19.355 -7.000 5.929 1.00 92.25 105 ASN A N 1
ATOM 837 C CA . ASN A 1 105 ? -19.700 -7.942 6.997 1.00 92.25 105 ASN A CA 1
ATOM 838 C C . ASN A 1 105 ? -18.905 -9.260 6.908 1.00 92.25 105 ASN A C 1
ATOM 840 O O . ASN A 1 105 ? -19.453 -10.366 6.918 1.00 92.25 105 ASN A O 1
ATOM 844 N N . THR A 1 106 ? -17.590 -9.130 6.772 1.00 93.56 106 THR A N 1
ATOM 845 C CA . THR A 1 106 ? -16.654 -10.247 6.636 1.00 93.56 106 THR A CA 1
ATOM 846 C C . THR A 1 106 ? -15.555 -10.171 7.687 1.00 93.56 106 THR A C 1
ATOM 848 O O . THR A 1 106 ? -15.425 -9.200 8.427 1.00 93.56 106 THR A O 1
ATOM 851 N N . SER A 1 107 ? -14.762 -11.232 7.780 1.00 92.75 107 SER A N 1
ATOM 852 C CA . SER A 1 107 ? -13.601 -11.305 8.664 1.00 92.75 107 SER A CA 1
ATOM 853 C C . SER A 1 107 ? -12.341 -11.570 7.858 1.00 92.75 107 SER A C 1
ATOM 855 O O . SER A 1 107 ? -12.380 -12.280 6.859 1.00 92.75 107 SER A O 1
ATOM 857 N N . ILE A 1 108 ? -11.203 -11.080 8.315 1.00 94.94 108 ILE A N 1
ATOM 858 C CA . ILE A 1 108 ? -9.915 -11.411 7.715 1.00 94.94 108 ILE A CA 1
ATOM 859 C C . ILE A 1 108 ? -8.986 -11.911 8.810 1.00 94.94 108 ILE A C 1
ATOM 861 O O . ILE A 1 108 ? -9.062 -11.449 9.949 1.00 94.94 108 ILE A O 1
ATOM 865 N N . SER A 1 109 ? -8.161 -12.906 8.502 1.00 95.25 109 SER A N 1
ATOM 866 C CA . SER A 1 109 ? -7.132 -13.337 9.443 1.00 95.25 109 SER A CA 1
ATOM 867 C C . SER A 1 109 ? -5.990 -12.324 9.483 1.00 95.25 109 SER A C 1
ATOM 869 O O . SER A 1 109 ? -5.731 -11.618 8.511 1.00 95.25 109 SER A O 1
ATOM 871 N N . MET A 1 110 ? -5.262 -12.289 10.598 1.00 94.50 110 MET A N 1
ATOM 872 C CA . MET A 1 110 ? -4.081 -11.433 10.722 1.00 94.50 110 MET A CA 1
ATOM 873 C C . MET A 1 110 ? -3.028 -11.761 9.651 1.00 94.50 110 MET A C 1
ATOM 875 O O . MET A 1 110 ? -2.463 -10.857 9.060 1.00 94.50 110 MET A O 1
ATOM 879 N N . LEU A 1 111 ? -2.828 -13.041 9.316 1.00 96.38 111 LEU A N 1
ATOM 880 C CA . LEU A 1 111 ? -1.904 -13.439 8.248 1.00 96.38 111 LEU A CA 1
ATOM 881 C C . LEU A 1 111 ? -2.303 -12.861 6.878 1.00 96.38 111 LEU A C 1
ATOM 883 O O . LEU A 1 111 ? -1.446 -12.418 6.121 1.00 96.38 111 LEU A O 1
ATOM 887 N N . GLU A 1 112 ? -3.596 -12.873 6.551 1.00 97.12 112 GLU A N 1
ATOM 888 C CA . GLU A 1 112 ? -4.113 -12.305 5.300 1.00 97.12 112 GLU A CA 1
ATOM 889 C C . GLU A 1 112 ? -4.022 -10.773 5.273 1.00 97.12 112 GLU A C 1
ATOM 891 O O . GLU A 1 112 ? -3.730 -10.211 4.217 1.00 97.12 112 GLU A O 1
ATOM 896 N N . LEU A 1 113 ? -4.257 -10.118 6.417 1.00 96.44 113 LEU A N 1
ATOM 897 C CA . LEU A 1 113 ? -4.091 -8.674 6.596 1.00 96.44 113 LEU A CA 1
ATOM 898 C C . LEU A 1 113 ? -2.643 -8.263 6.307 1.00 96.44 113 LEU A C 1
ATOM 900 O O . LEU A 1 113 ? -2.417 -7.473 5.394 1.00 96.44 113 LEU A O 1
ATOM 904 N N . GLU A 1 114 ? -1.684 -8.878 7.003 1.00 95.81 114 GLU A N 1
ATOM 905 C CA . GLU A 1 114 ? -0.255 -8.590 6.834 1.00 95.81 114 GLU A CA 1
ATOM 906 C C . GLU A 1 114 ? 0.218 -8.919 5.413 1.00 95.81 114 GLU A C 1
ATOM 908 O O . GLU A 1 114 ? 0.909 -8.128 4.779 1.00 95.81 114 GLU A O 1
ATOM 913 N N . MET A 1 115 ? -0.203 -10.057 4.845 1.00 96.81 115 MET A N 1
ATOM 914 C CA . MET A 1 115 ? 0.146 -10.413 3.465 1.00 96.81 115 MET A CA 1
ATOM 915 C C . MET A 1 115 ? -0.314 -9.337 2.470 1.00 96.81 115 MET A C 1
ATOM 917 O O . MET A 1 115 ? 0.416 -9.024 1.527 1.00 96.81 115 MET A O 1
ATOM 921 N N . LEU A 1 116 ? -1.523 -8.787 2.631 1.00 97.38 116 LEU A N 1
ATOM 922 C CA . LEU A 1 116 ? -1.985 -7.717 1.750 1.00 97.38 116 LEU A CA 1
ATOM 923 C C . LEU A 1 116 ? -1.237 -6.405 2.021 1.00 97.38 116 LEU A C 1
ATOM 925 O O . LEU A 1 116 ? -0.867 -5.738 1.057 1.00 97.38 116 LEU A O 1
ATOM 929 N N . GLY A 1 117 ? -0.944 -6.083 3.285 1.00 96.00 117 GLY A N 1
ATOM 930 C CA . GLY A 1 117 ? -0.108 -4.938 3.662 1.00 96.00 117 GLY A CA 1
ATOM 931 C C . GLY A 1 117 ? 1.255 -4.964 2.967 1.00 96.00 117 GLY A C 1
ATOM 932 O O . GLY A 1 117 ? 1.695 -3.966 2.396 1.00 96.00 117 GLY A O 1
ATOM 933 N N . GLU A 1 118 ? 1.874 -6.140 2.885 1.00 95.75 118 GLU A N 1
ATOM 934 C CA . GLU A 1 118 ? 3.135 -6.368 2.176 1.00 95.75 118 GLU A CA 1
ATOM 935 C C . GLU A 1 118 ? 3.047 -6.127 0.662 1.00 95.75 118 GLU A C 1
ATOM 937 O O . GLU A 1 118 ? 3.919 -5.479 0.069 1.00 95.75 118 GLU A O 1
ATOM 942 N N . ILE A 1 119 ? 1.981 -6.619 0.023 1.00 97.62 119 ILE A N 1
ATOM 943 C CA . ILE A 1 119 ? 1.706 -6.365 -1.399 1.00 97.62 119 ILE A CA 1
ATOM 944 C C . ILE A 1 119 ? 1.501 -4.862 -1.628 1.00 97.62 119 ILE A C 1
ATOM 946 O O . ILE A 1 119 ? 2.081 -4.285 -2.549 1.00 97.62 119 ILE A O 1
ATOM 950 N N . ASP A 1 120 ? 0.698 -4.217 -0.791 1.00 97.44 120 ASP A N 1
ATOM 951 C CA . ASP A 1 120 ? 0.302 -2.817 -0.942 1.00 97.44 120 ASP A CA 1
ATOM 952 C C . ASP A 1 120 ? 1.476 -1.870 -0.745 1.00 97.44 120 ASP A C 1
ATOM 954 O O . ASP A 1 120 ? 1.657 -0.920 -1.512 1.00 97.44 120 ASP A O 1
ATOM 958 N N . ARG A 1 121 ? 2.335 -2.182 0.219 1.00 95.88 121 ARG A N 1
ATOM 959 C CA . ARG A 1 121 ? 3.601 -1.499 0.439 1.00 95.88 121 ARG A CA 1
ATOM 960 C C . ARG A 1 121 ? 4.506 -1.556 -0.788 1.00 95.88 121 ARG A C 1
ATOM 962 O O . ARG A 1 121 ? 5.025 -0.520 -1.207 1.00 95.88 121 ARG A O 1
ATOM 969 N N . PHE A 1 122 ? 4.644 -2.730 -1.406 1.00 96.50 122 PHE A N 1
ATOM 970 C CA . PHE A 1 122 ? 5.384 -2.881 -2.660 1.00 96.50 122 PHE A CA 1
ATOM 971 C C . PHE A 1 122 ? 4.795 -1.993 -3.768 1.00 96.50 122 PHE A C 1
ATOM 973 O O . PHE A 1 122 ? 5.529 -1.242 -4.410 1.00 96.50 122 PHE A O 1
ATOM 980 N N . LEU A 1 123 ? 3.471 -2.019 -3.968 1.00 96.94 123 LEU A N 1
ATOM 981 C CA . LEU A 1 123 ? 2.796 -1.209 -4.992 1.00 96.94 123 LEU A CA 1
ATOM 982 C C . LEU A 1 123 ? 2.967 0.298 -4.759 1.00 96.94 123 LEU A C 1
ATOM 984 O O . LEU A 1 123 ? 3.159 1.057 -5.714 1.00 96.94 123 LEU A O 1
ATOM 988 N N . CYS A 1 124 ? 2.912 0.738 -3.503 1.00 96.50 124 CYS A N 1
ATOM 989 C CA . CYS A 1 124 ? 3.096 2.139 -3.147 1.00 96.50 124 CYS A CA 1
ATOM 990 C C . CYS A 1 124 ? 4.524 2.594 -3.433 1.00 96.50 124 CYS A C 1
ATOM 992 O O . CYS A 1 124 ? 4.705 3.586 -4.137 1.00 96.50 124 CYS A O 1
ATOM 994 N N . LEU A 1 125 ? 5.536 1.837 -3.003 1.00 95.44 125 LEU A N 1
ATOM 995 C CA . LEU A 1 125 ? 6.942 2.131 -3.304 1.00 95.44 125 LEU A CA 1
ATOM 996 C C . LEU A 1 125 ? 7.231 2.148 -4.807 1.00 95.44 125 LEU A C 1
ATOM 998 O O . LEU A 1 125 ? 7.982 2.999 -5.286 1.00 95.44 125 LEU A O 1
ATOM 1002 N N . MET A 1 126 ? 6.598 1.238 -5.546 1.00 94.88 126 MET A N 1
ATOM 1003 C CA . MET A 1 126 ? 6.714 1.118 -6.994 1.00 94.88 126 MET A CA 1
ATOM 1004 C C . MET A 1 126 ? 6.242 2.380 -7.725 1.00 94.88 126 MET A C 1
ATOM 1006 O O . MET A 1 126 ? 6.884 2.815 -8.679 1.00 94.88 126 MET A O 1
ATOM 1010 N N . HIS A 1 127 ? 5.142 2.989 -7.282 1.00 95.44 127 HIS A N 1
ATOM 1011 C CA . HIS A 1 127 ? 4.522 4.114 -7.986 1.00 95.44 127 HIS A CA 1
ATOM 1012 C C . HIS A 1 127 ? 4.785 5.487 -7.364 1.00 95.44 127 HIS A C 1
ATOM 1014 O O . HIS A 1 127 ? 4.584 6.501 -8.035 1.00 95.44 127 HIS A O 1
ATOM 1020 N N . TRP A 1 128 ? 5.267 5.553 -6.121 1.00 95.31 128 TRP A N 1
ATOM 1021 C CA . TRP A 1 128 ? 5.350 6.798 -5.354 1.00 95.31 128 TRP A CA 1
ATOM 1022 C C . TRP A 1 128 ? 6.041 7.936 -6.101 1.00 95.31 128 TRP A C 1
ATOM 1024 O O . TRP A 1 128 ? 5.491 9.027 -6.231 1.00 95.31 128 TRP A O 1
ATOM 1034 N N . ASN A 1 129 ? 7.228 7.677 -6.653 1.00 93.31 129 ASN A N 1
ATOM 1035 C CA . ASN A 1 129 ? 8.014 8.707 -7.329 1.00 93.31 129 ASN A CA 1
ATOM 1036 C 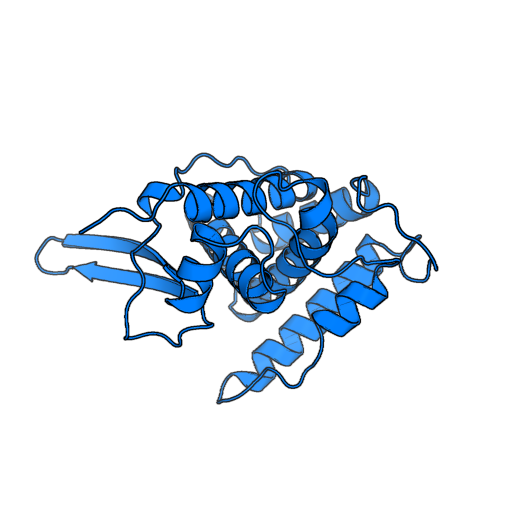C . ASN A 1 129 ? 7.359 9.244 -8.604 1.00 93.31 129 ASN A C 1
ATOM 1038 O O . ASN A 1 129 ? 7.673 10.366 -9.000 1.00 93.31 129 ASN A O 1
ATOM 1042 N N . GLN A 1 130 ? 6.463 8.489 -9.236 1.00 91.25 130 GLN A N 1
ATOM 1043 C CA . GLN A 1 130 ? 5.726 8.951 -10.415 1.00 91.25 130 GLN A CA 1
ATOM 1044 C C . GLN A 1 130 ? 4.448 9.700 -10.028 1.00 91.25 130 GLN A C 1
ATOM 1046 O O . GLN A 1 130 ? 4.047 10.634 -10.712 1.00 91.25 130 GLN A O 1
ATOM 1051 N N . GLU A 1 131 ? 3.836 9.319 -8.910 1.00 89.75 131 GLU A N 1
ATOM 1052 C CA . GLU A 1 131 ? 2.487 9.746 -8.543 1.00 89.75 131 GLU A CA 1
ATOM 1053 C C . GLU A 1 131 ? 2.453 10.889 -7.519 1.00 89.75 131 GLU A C 1
ATOM 1055 O O . GLU A 1 131 ? 1.588 11.758 -7.581 1.00 89.75 131 GLU A O 1
ATOM 1060 N N . SER A 1 132 ? 3.395 10.919 -6.577 1.00 88.62 132 SER A N 1
ATOM 1061 C CA . SER A 1 132 ? 3.464 11.960 -5.553 1.00 88.62 132 SER A CA 1
ATOM 1062 C C . SER A 1 132 ? 4.082 13.236 -6.121 1.00 88.62 132 SER A C 1
ATOM 1064 O O . SER A 1 132 ? 5.222 13.233 -6.592 1.00 88.62 132 SER A O 1
ATOM 1066 N N . SER A 1 133 ? 3.361 14.354 -6.049 1.00 86.19 133 SER A N 1
ATOM 1067 C CA . SER A 1 133 ? 3.886 15.687 -6.380 1.00 86.19 133 SER A CA 1
ATOM 1068 C C . SER A 1 133 ? 4.520 16.407 -5.187 1.00 86.19 133 SER A C 1
ATOM 1070 O O . SER A 1 133 ? 5.181 17.422 -5.386 1.00 86.19 133 SER A O 1
ATOM 1072 N N . LEU A 1 134 ? 4.300 15.913 -3.964 1.00 87.50 134 LEU A N 1
ATOM 1073 C CA . LEU A 1 134 ? 4.742 16.555 -2.721 1.00 87.50 134 LEU A CA 1
ATOM 1074 C C . LEU A 1 134 ? 6.136 16.084 -2.314 1.00 87.50 134 LEU A C 1
ATOM 1076 O O . LEU A 1 134 ? 7.012 16.892 -2.018 1.00 87.50 134 LEU A O 1
ATOM 1080 N N . GLN A 1 135 ? 6.329 14.765 -2.331 1.00 93.44 135 GLN A N 1
ATOM 1081 C CA . GLN A 1 135 ? 7.536 14.106 -1.848 1.00 93.44 135 GLN A CA 1
ATOM 1082 C C . GLN A 1 135 ? 8.032 13.029 -2.785 1.00 93.44 135 GLN A C 1
ATOM 1084 O O . GLN A 1 135 ? 7.242 12.344 -3.435 1.00 93.44 135 GLN A O 1
ATOM 1089 N N . LYS A 1 136 ? 9.343 12.816 -2.769 1.00 94.56 136 LYS A N 1
ATOM 1090 C CA . LYS A 1 136 ? 10.023 11.752 -3.503 1.00 94.56 136 LYS A CA 1
ATOM 1091 C C . LYS A 1 136 ? 10.814 10.858 -2.553 1.00 94.56 136 LYS A C 1
ATOM 1093 O O . LYS A 1 136 ? 11.191 11.256 -1.456 1.00 94.56 136 LYS A O 1
ATOM 1098 N N . LEU A 1 137 ? 11.092 9.645 -2.995 1.00 93.81 137 LEU A N 1
ATOM 1099 C CA . LEU A 1 137 ? 12.122 8.789 -2.427 1.00 93.81 137 LEU A CA 1
ATOM 1100 C C . LEU A 1 137 ? 13.479 9.204 -2.996 1.00 93.81 137 LEU A C 1
ATOM 1102 O O . LEU A 1 137 ? 13.580 9.566 -4.168 1.00 93.81 137 LEU A O 1
ATOM 1106 N N . ALA A 1 138 ? 14.533 9.081 -2.190 1.00 88.12 138 ALA A N 1
ATOM 1107 C CA . ALA A 1 138 ? 15.911 9.347 -2.618 1.00 88.12 138 ALA A CA 1
ATOM 1108 C C . ALA A 1 138 ? 16.454 8.333 -3.648 1.00 88.12 138 ALA A C 1
ATOM 1110 O O . ALA A 1 138 ? 17.568 8.492 -4.141 1.00 88.12 138 ALA A O 1
ATOM 1111 N N . LEU A 1 139 ? 15.695 7.275 -3.940 1.00 85.12 139 LEU A N 1
ATOM 1112 C CA . LEU A 1 139 ? 16.115 6.147 -4.761 1.00 85.12 139 LEU A CA 1
ATOM 1113 C C . LEU A 1 139 ? 15.295 6.070 -6.045 1.00 85.12 139 LEU A C 1
ATOM 1115 O O . LEU A 1 139 ? 14.113 6.419 -6.082 1.00 85.12 139 LEU A O 1
ATOM 1119 N N . THR A 1 140 ? 15.937 5.578 -7.097 1.00 81.38 140 THR A N 1
ATOM 1120 C CA . THR A 1 140 ? 15.303 5.276 -8.378 1.00 81.38 140 THR A CA 1
ATOM 1121 C C . THR A 1 140 ? 15.455 3.792 -8.650 1.00 81.38 140 THR A C 1
ATOM 1123 O O . THR A 1 140 ? 16.569 3.313 -8.854 1.00 81.38 140 THR A O 1
ATOM 1126 N N . TRP A 1 141 ? 14.331 3.088 -8.653 1.00 91.88 141 TRP A N 1
ATOM 1127 C CA . TRP A 1 141 ? 14.253 1.683 -9.030 1.00 91.88 141 TRP A CA 1
ATOM 1128 C C . TRP A 1 141 ? 14.445 1.542 -10.540 1.00 91.88 141 TRP A C 1
ATOM 1130 O O . TRP A 1 141 ? 13.961 2.376 -11.310 1.00 91.88 141 TRP A O 1
ATOM 1140 N N . GLN A 1 142 ? 15.147 0.500 -10.971 1.00 93.31 142 GLN A N 1
ATOM 1141 C CA . GLN A 1 142 ? 15.254 0.117 -12.378 1.00 93.31 142 GLN A CA 1
ATOM 1142 C C . GLN A 1 142 ? 14.268 -1.001 -12.699 1.00 93.31 142 GLN A C 1
ATOM 1144 O O . GLN A 1 142 ? 13.629 -0.975 -13.749 1.00 93.31 142 GLN A O 1
ATOM 1149 N N . ASN A 1 143 ? 14.121 -1.960 -11.789 1.00 95.19 143 ASN A N 1
ATOM 1150 C CA . ASN A 1 143 ? 13.288 -3.145 -11.958 1.00 95.19 143 ASN A CA 1
ATOM 1151 C C . ASN A 1 143 ? 12.537 -3.503 -10.658 1.00 95.19 143 ASN A C 1
ATOM 1153 O O . ASN A 1 143 ? 12.667 -2.829 -9.637 1.00 95.19 143 ASN A O 1
ATOM 1157 N N . LEU A 1 144 ? 11.708 -4.549 -10.713 1.00 95.44 144 LEU A N 1
ATOM 1158 C CA . LEU A 1 144 ? 10.880 -4.974 -9.579 1.00 95.44 144 LEU A CA 1
ATOM 1159 C C . LEU A 1 144 ? 11.700 -5.594 -8.434 1.00 95.44 144 LEU A C 1
ATOM 1161 O O . LEU A 1 144 ? 11.315 -5.445 -7.275 1.00 95.44 144 LEU A O 1
ATOM 1165 N N . HIS A 1 145 ? 12.826 -6.247 -8.741 1.00 93.94 145 HIS A N 1
ATOM 1166 C CA . HIS A 1 145 ? 13.706 -6.850 -7.734 1.00 93.94 145 HIS A CA 1
ATOM 1167 C C . HIS A 1 145 ? 14.382 -5.793 -6.864 1.00 93.94 145 HIS A C 1
ATOM 1169 O O . HIS A 1 145 ? 14.464 -5.998 -5.661 1.00 93.94 145 HIS A O 1
ATOM 1175 N N . ASP A 1 146 ? 14.746 -4.631 -7.419 1.00 93.44 146 ASP A N 1
ATOM 1176 C CA . ASP A 1 146 ? 15.334 -3.543 -6.621 1.00 93.44 146 ASP A CA 1
ATOM 1177 C C . ASP A 1 146 ? 14.396 -3.102 -5.477 1.00 93.44 146 ASP A C 1
ATOM 1179 O O . ASP A 1 146 ? 14.845 -2.752 -4.385 1.00 93.44 146 ASP A O 1
ATOM 1183 N N . ILE A 1 147 ? 13.079 -3.133 -5.720 1.00 92.50 147 ILE A N 1
ATOM 1184 C CA . ILE A 1 147 ? 12.067 -2.847 -4.696 1.00 92.50 147 ILE A CA 1
ATOM 1185 C C . ILE A 1 147 ? 11.983 -4.017 -3.716 1.00 92.50 147 ILE A C 1
ATOM 1187 O O . ILE A 1 147 ? 11.958 -3.792 -2.510 1.00 92.50 147 ILE A O 1
ATOM 1191 N N . CYS A 1 148 ? 11.950 -5.260 -4.205 1.00 90.19 148 CYS A N 1
ATOM 1192 C CA . CYS A 1 148 ? 11.931 -6.439 -3.341 1.00 90.19 148 CYS A CA 1
ATOM 1193 C C . CYS A 1 148 ? 13.110 -6.456 -2.365 1.00 90.19 148 CYS A C 1
ATOM 1195 O O . CYS A 1 148 ? 12.882 -6.655 -1.178 1.00 90.19 148 CYS A O 1
ATOM 1197 N N . ASP A 1 149 ? 14.325 -6.168 -2.821 1.00 88.06 149 ASP A N 1
ATOM 1198 C CA . ASP A 1 149 ? 15.525 -6.146 -1.977 1.00 88.06 149 ASP A CA 1
ATOM 1199 C C . ASP A 1 149 ? 15.446 -5.075 -0.876 1.00 88.06 149 ASP A C 1
ATOM 1201 O O . ASP A 1 149 ? 16.002 -5.238 0.210 1.00 88.06 149 ASP A O 1
ATOM 1205 N N . ALA A 1 150 ? 14.719 -3.983 -1.127 1.00 84.50 150 ALA A N 1
ATOM 1206 C CA . ALA A 1 150 ? 14.496 -2.922 -0.149 1.00 84.50 150 ALA A CA 1
ATOM 1207 C C . ALA A 1 150 ? 13.366 -3.225 0.853 1.00 84.50 150 ALA A C 1
ATOM 1209 O O . ALA A 1 150 ? 13.305 -2.611 1.919 1.00 84.50 150 ALA A O 1
ATOM 1210 N N . VAL A 1 151 ? 12.447 -4.125 0.500 1.00 80.69 151 VAL A N 1
ATOM 1211 C CA . VAL A 1 151 ? 11.153 -4.328 1.175 1.00 80.69 151 VAL A CA 1
ATOM 1212 C C . VAL A 1 151 ? 11.111 -5.669 1.915 1.00 80.69 151 VAL A C 1
ATOM 1214 O O . VAL A 1 151 ? 10.635 -5.739 3.052 1.00 80.69 151 VAL A O 1
ATOM 1217 N N . PHE A 1 152 ? 11.666 -6.714 1.309 1.00 81.06 152 PHE A N 1
ATOM 1218 C CA . PHE A 1 152 ? 11.649 -8.104 1.761 1.00 81.06 152 PHE A CA 1
ATOM 1219 C C . PHE A 1 152 ? 13.029 -8.536 2.257 1.00 81.06 152 PHE A C 1
ATOM 1221 O O . PHE A 1 152 ? 13.733 -9.322 1.627 1.00 81.06 152 PHE A O 1
ATOM 1228 N N . ILE A 1 153 ? 13.437 -7.967 3.391 1.00 69.31 153 ILE A N 1
ATOM 1229 C CA . ILE A 1 153 ? 14.775 -8.177 3.960 1.00 69.31 153 ILE A CA 1
ATOM 1230 C C . ILE A 1 153 ? 14.795 -9.230 5.077 1.00 69.31 153 ILE A C 1
ATOM 1232 O O . ILE A 1 153 ? 15.874 -9.544 5.565 1.00 69.31 153 ILE A O 1
ATOM 1236 N N . GLY A 1 154 ? 13.638 -9.768 5.505 1.00 59.44 154 GLY A N 1
ATOM 1237 C CA . GLY A 1 154 ? 13.484 -10.814 6.540 1.00 59.44 154 GLY A CA 1
ATOM 1238 C C . GLY A 1 154 ? 13.949 -10.464 7.969 1.00 59.44 154 GLY A C 1
ATOM 1239 O O . GLY A 1 154 ? 13.395 -10.957 8.954 1.00 59.44 154 GLY A O 1
ATOM 1240 N N . ASP A 1 155 ? 14.920 -9.566 8.102 1.00 61.81 155 ASP A N 1
ATOM 1241 C CA . ASP A 1 155 ? 15.614 -9.211 9.340 1.00 61.81 155 ASP A CA 1
ATOM 1242 C C . ASP A 1 155 ? 14.898 -8.119 10.142 1.00 61.81 155 ASP A C 1
ATOM 1244 O O . ASP A 1 155 ? 15.312 -7.782 11.248 1.00 61.81 155 ASP A O 1
ATOM 1248 N N . ARG A 1 156 ? 13.796 -7.574 9.613 1.00 68.50 156 ARG A N 1
ATOM 1249 C CA . ARG A 1 156 ? 12.975 -6.555 10.289 1.00 68.50 156 ARG A CA 1
ATOM 1250 C C . ARG A 1 156 ? 12.026 -7.128 11.347 1.00 68.50 156 ARG A C 1
ATOM 1252 O O . ARG A 1 156 ? 11.441 -6.369 12.113 1.00 68.50 156 ARG A O 1
ATOM 1259 N N . PHE A 1 157 ? 11.845 -8.448 11.382 1.00 71.31 157 PHE A N 1
ATOM 1260 C CA . PHE A 1 157 ? 10.857 -9.090 12.244 1.00 71.31 157 PHE A CA 1
ATOM 1261 C C . PHE A 1 157 ? 11.467 -9.515 13.582 1.00 71.31 157 PHE A C 1
ATOM 1263 O O . PHE A 1 157 ? 12.280 -10.445 13.658 1.00 71.31 157 PHE A O 1
ATOM 1270 N N . PHE A 1 158 ? 11.015 -8.869 14.653 1.00 66.50 158 PHE A N 1
ATOM 1271 C CA . PHE A 1 158 ? 11.416 -9.154 16.029 1.00 66.50 158 PHE A CA 1
ATOM 1272 C C . PHE A 1 158 ? 10.190 -9.499 16.887 1.00 66.50 158 PHE A C 1
ATOM 1274 O O . PHE A 1 158 ? 9.065 -9.131 16.559 1.00 66.50 158 PHE A O 1
ATOM 1281 N N . GLY A 1 159 ? 10.406 -10.203 18.000 1.00 77.69 159 GLY A N 1
ATOM 1282 C CA . GLY A 1 159 ? 9.347 -10.528 18.962 1.00 77.69 159 GLY A CA 1
ATOM 1283 C C . GLY A 1 159 ? 8.524 -11.778 18.632 1.00 77.69 159 GLY A C 1
ATOM 1284 O O . GLY A 1 159 ? 8.890 -12.596 17.785 1.00 77.69 159 GLY A O 1
ATOM 1285 N N . GLU A 1 160 ? 7.415 -11.941 19.356 1.00 76.75 160 GLU A N 1
ATOM 1286 C CA . GLU A 1 160 ? 6.608 -13.172 19.388 1.00 76.75 160 GLU A CA 1
ATOM 1287 C C . GLU A 1 160 ? 5.890 -13.470 18.061 1.00 76.75 160 GLU A C 1
ATOM 1289 O O . GLU A 1 160 ? 5.715 -14.632 17.696 1.00 76.75 160 GLU A O 1
ATOM 1294 N N . ASN A 1 161 ? 5.575 -12.436 17.275 1.00 83.81 161 ASN A N 1
ATOM 1295 C CA . ASN A 1 161 ? 4.865 -12.561 15.997 1.00 83.81 161 ASN A CA 1
ATOM 1296 C C . ASN A 1 161 ? 5.785 -12.778 14.786 1.00 83.81 161 ASN A C 1
ATOM 1298 O O . ASN A 1 161 ? 5.311 -12.814 13.651 1.00 83.81 161 ASN A O 1
ATOM 1302 N N . LYS A 1 162 ? 7.095 -12.976 14.994 1.00 87.75 162 LYS A N 1
ATOM 1303 C CA . LYS A 1 162 ? 8.085 -13.108 13.911 1.00 87.75 162 LYS A CA 1
ATOM 1304 C C . LYS A 1 162 ? 7.676 -14.110 12.826 1.00 87.75 162 LYS A C 1
ATOM 1306 O O . LYS A 1 162 ? 7.848 -13.834 11.643 1.00 87.75 162 LYS A O 1
ATOM 1311 N N . LYS A 1 163 ? 7.142 -15.271 13.217 1.00 90.75 163 LYS A N 1
ATOM 1312 C CA . LYS A 1 163 ? 6.727 -16.307 12.260 1.00 90.75 163 LYS A CA 1
ATOM 1313 C C . LYS A 1 163 ? 5.595 -15.827 11.348 1.00 90.75 163 LYS A C 1
ATOM 1315 O O . LYS A 1 163 ? 5.665 -16.052 10.148 1.00 90.75 163 LYS A O 1
ATOM 1320 N N . LEU A 1 164 ? 4.592 -15.154 11.914 1.00 92.62 164 LEU A N 1
ATOM 1321 C CA . LEU A 1 164 ? 3.441 -14.653 11.166 1.00 92.62 164 LEU A CA 1
ATOM 1322 C C . LEU A 1 164 ? 3.882 -13.676 10.073 1.00 92.62 164 LEU A C 1
ATOM 1324 O O . LEU A 1 164 ? 3.442 -13.803 8.936 1.00 92.62 164 LEU A O 1
ATOM 1328 N N . TYR A 1 165 ? 4.802 -12.768 10.395 1.00 90.69 165 TYR A N 1
ATOM 1329 C CA . TYR A 1 165 ? 5.311 -11.808 9.422 1.00 90.69 165 TYR A CA 1
ATOM 1330 C C . TYR A 1 165 ? 6.175 -12.443 8.323 1.00 90.69 165 TYR A C 1
ATOM 1332 O O . TYR A 1 165 ? 6.059 -12.068 7.159 1.00 90.69 165 TYR A O 1
ATOM 1340 N N . ILE A 1 166 ? 7.003 -13.441 8.660 1.00 91.38 166 ILE A N 1
ATOM 1341 C CA . ILE A 1 166 ? 7.763 -14.209 7.657 1.00 91.38 166 ILE A CA 1
ATOM 1342 C C . ILE A 1 166 ? 6.809 -14.933 6.699 1.00 91.38 166 ILE A C 1
ATOM 1344 O O . ILE A 1 166 ? 7.012 -14.909 5.484 1.00 91.38 166 ILE A O 1
ATOM 1348 N N . ASP A 1 167 ? 5.762 -15.563 7.237 1.00 93.94 167 ASP A N 1
ATOM 1349 C CA . ASP A 1 167 ? 4.767 -16.274 6.436 1.00 93.94 167 ASP A CA 1
ATOM 1350 C C . ASP A 1 167 ? 3.991 -15.292 5.529 1.00 93.94 167 ASP A C 1
ATOM 1352 O O . ASP A 1 167 ? 3.808 -15.567 4.340 1.00 93.94 167 ASP A O 1
ATOM 1356 N N . ALA A 1 168 ? 3.605 -14.121 6.053 1.00 94.94 168 ALA A N 1
ATOM 1357 C CA . ALA A 1 168 ? 2.946 -13.052 5.299 1.00 94.94 168 ALA A CA 1
ATOM 1358 C C . ALA A 1 168 ? 3.814 -12.542 4.137 1.00 94.94 168 ALA A C 1
ATOM 1360 O O . ALA A 1 168 ? 3.351 -12.493 2.996 1.00 94.94 168 ALA A O 1
ATOM 1361 N N . GLU A 1 169 ? 5.087 -12.239 4.404 1.00 93.75 169 GLU A N 1
ATOM 1362 C CA . GLU A 1 169 ? 6.065 -11.792 3.408 1.00 93.75 169 GLU A CA 1
ATOM 1363 C C . GLU A 1 169 ? 6.255 -12.837 2.294 1.00 93.75 169 GLU A C 1
ATOM 1365 O O . GLU A 1 169 ? 6.186 -12.516 1.104 1.00 93.75 169 GLU A O 1
ATOM 1370 N N . ALA A 1 170 ? 6.413 -14.113 2.657 1.00 93.56 170 ALA A N 1
ATOM 1371 C CA . ALA A 1 170 ? 6.567 -15.197 1.690 1.00 93.56 170 ALA A CA 1
ATOM 1372 C C . ALA A 1 170 ? 5.325 -15.360 0.791 1.00 93.56 170 ALA A C 1
ATOM 1374 O O . ALA A 1 170 ? 5.442 -15.601 -0.419 1.00 93.56 170 ALA A O 1
ATOM 1375 N N . MET A 1 171 ? 4.126 -15.217 1.362 1.00 96.25 171 MET A N 1
ATOM 1376 C CA . MET A 1 171 ? 2.871 -15.254 0.608 1.00 96.25 171 MET A CA 1
ATOM 1377 C C . MET A 1 171 ? 2.729 -14.038 -0.316 1.00 96.25 171 MET A C 1
ATOM 1379 O O . MET A 1 171 ? 2.383 -14.205 -1.492 1.00 96.25 171 MET A O 1
ATOM 1383 N N . ALA A 1 172 ? 3.055 -12.840 0.170 1.00 96.56 172 ALA A N 1
ATOM 1384 C CA . ALA A 1 172 ? 3.029 -11.606 -0.608 1.00 96.56 172 ALA A CA 1
ATOM 1385 C C . ALA A 1 172 ? 3.964 -11.691 -1.820 1.00 96.56 172 ALA A C 1
ATOM 1387 O O . ALA A 1 172 ? 3.537 -11.462 -2.955 1.00 96.56 172 ALA A O 1
ATOM 1388 N N . PHE A 1 173 ? 5.205 -12.137 -1.612 1.00 95.31 173 PHE A N 1
ATOM 1389 C CA . PHE A 1 173 ? 6.185 -12.336 -2.679 1.00 95.31 173 PHE A CA 1
ATOM 1390 C C . PHE A 1 173 ? 5.674 -13.294 -3.763 1.00 95.31 173 PHE A C 1
ATOM 1392 O O . PHE A 1 173 ? 5.787 -13.022 -4.962 1.00 95.31 173 PHE A O 1
ATOM 1399 N N . LYS A 1 174 ? 5.040 -14.406 -3.366 1.00 96.38 174 LYS A N 1
ATOM 1400 C CA . LYS A 1 174 ? 4.431 -15.357 -4.307 1.00 96.38 174 LYS A CA 1
ATOM 1401 C C . LYS A 1 174 ? 3.333 -14.702 -5.150 1.00 96.38 174 LYS A C 1
ATOM 1403 O O . LYS A 1 174 ? 3.288 -14.927 -6.362 1.00 96.38 174 LYS A O 1
ATOM 1408 N N . HIS A 1 175 ? 2.456 -13.908 -4.538 1.00 98.00 175 HIS A N 1
ATOM 1409 C CA . HIS A 1 175 ? 1.394 -13.201 -5.256 1.00 98.00 175 HIS A CA 1
ATOM 1410 C C . HIS A 1 175 ? 1.947 -12.141 -6.209 1.00 98.00 175 HIS A C 1
ATOM 1412 O O . HIS A 1 175 ? 1.513 -12.094 -7.360 1.00 98.00 175 HIS A O 1
ATOM 1418 N N . LEU A 1 176 ? 2.938 -11.356 -5.784 1.00 97.50 176 LEU A N 1
ATOM 1419 C CA . LEU A 1 176 ? 3.605 -10.363 -6.629 1.00 97.50 176 LEU A CA 1
ATOM 1420 C C . LEU A 1 176 ? 4.277 -11.020 -7.841 1.00 97.50 176 LEU A C 1
ATOM 1422 O O . LEU A 1 176 ? 4.037 -10.607 -8.977 1.00 97.50 176 LEU A O 1
ATOM 1426 N N . LYS A 1 177 ? 5.012 -12.120 -7.635 1.00 96.75 177 LYS A N 1
ATOM 1427 C CA . LYS A 1 177 ? 5.638 -12.875 -8.729 1.00 96.75 177 LYS A CA 1
ATOM 1428 C C . LYS A 1 177 ? 4.620 -13.393 -9.745 1.00 96.75 177 LYS A C 1
ATOM 1430 O O . LYS A 1 177 ? 4.886 -13.388 -10.944 1.00 96.75 177 LYS A O 1
ATOM 1435 N N . LEU A 1 178 ? 3.443 -13.827 -9.293 1.00 98.00 178 LEU A N 1
ATOM 1436 C CA . LEU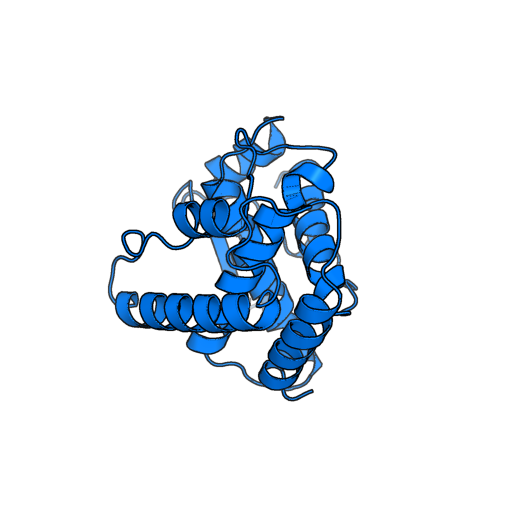 A 1 178 ? 2.360 -14.258 -10.183 1.00 98.00 178 LEU A CA 1
ATOM 1437 C C . LEU A 1 178 ? 1.705 -13.079 -10.915 1.00 98.00 178 LEU A C 1
ATOM 1439 O O . LEU A 1 178 ? 1.461 -13.172 -12.123 1.00 98.00 178 LEU A O 1
ATOM 1443 N N . ALA A 1 179 ? 1.446 -11.982 -10.203 1.00 97.75 179 ALA A N 1
ATOM 1444 C CA . ALA A 1 179 ? 0.814 -10.775 -10.726 1.00 97.75 179 ALA A CA 1
ATOM 1445 C C . ALA A 1 179 ? 1.654 -10.141 -11.846 1.00 97.75 179 ALA A C 1
ATOM 1447 O O . ALA A 1 179 ? 1.130 -9.812 -12.912 1.00 97.75 179 ALA A O 1
ATOM 1448 N N . PHE A 1 180 ? 2.967 -10.051 -11.635 1.00 97.56 180 PHE A N 1
ATOM 1449 C CA . PHE A 1 180 ? 3.921 -9.409 -12.538 1.00 97.56 180 PHE A CA 1
ATOM 1450 C C . PHE A 1 180 ? 4.747 -10.408 -13.359 1.00 97.56 180 PHE A C 1
ATOM 1452 O O . PHE A 1 180 ? 5.794 -10.043 -13.882 1.00 97.56 180 PHE A O 1
ATOM 1459 N N . LYS A 1 181 ? 4.294 -11.659 -13.523 1.00 96.50 181 LYS A N 1
ATOM 1460 C CA . LYS A 1 181 ? 5.114 -12.757 -14.078 1.00 96.50 181 LYS A CA 1
ATOM 1461 C C . LYS A 1 181 ? 5.803 -12.481 -15.424 1.00 96.50 181 LYS A C 1
ATOM 1463 O O . LYS A 1 181 ? 6.851 -13.055 -15.682 1.00 96.50 181 LYS A O 1
ATOM 1468 N N . ASP A 1 182 ? 5.230 -11.626 -16.275 1.00 95.31 182 ASP A N 1
ATOM 1469 C CA . ASP A 1 182 ? 5.803 -11.315 -17.597 1.00 95.31 182 ASP A CA 1
ATOM 1470 C C . ASP A 1 182 ? 6.925 -10.262 -17.518 1.00 95.31 182 ASP A C 1
ATOM 1472 O O . ASP A 1 182 ? 7.687 -10.095 -18.466 1.00 95.31 182 ASP A O 1
ATOM 1476 N N . ASN A 1 183 ? 7.019 -9.541 -16.399 1.00 95.31 183 ASN A N 1
ATOM 1477 C CA . ASN A 1 183 ? 8.004 -8.489 -16.159 1.00 95.31 183 ASN A CA 1
ATOM 1478 C C . ASN A 1 183 ? 8.852 -8.734 -14.904 1.00 95.31 183 ASN A C 1
ATOM 1480 O O . ASN A 1 183 ? 9.703 -7.908 -14.597 1.00 95.31 183 ASN A O 1
ATOM 1484 N N . TRP A 1 184 ? 8.616 -9.836 -14.186 1.00 95.69 184 TRP A N 1
ATOM 1485 C CA . TRP A 1 184 ? 9.246 -10.112 -12.896 1.00 95.69 184 TRP A CA 1
ATOM 1486 C C . TRP A 1 184 ? 10.771 -10.086 -12.988 1.00 95.69 184 TRP A C 1
ATOM 1488 O O . TRP A 1 184 ? 11.416 -9.376 -12.232 1.00 95.69 184 TRP A O 1
ATOM 1498 N N . ASP A 1 185 ? 11.328 -10.785 -13.979 1.00 95.56 185 ASP A N 1
ATOM 1499 C CA . ASP A 1 185 ? 12.774 -10.882 -14.207 1.00 95.56 185 ASP A CA 1
ATOM 1500 C C . ASP A 1 185 ? 13.278 -9.899 -15.280 1.00 95.56 185 ASP A C 1
ATOM 1502 O O . ASP A 1 185 ? 14.341 -10.093 -15.871 1.00 95.56 185 ASP A O 1
ATOM 1506 N N . ALA A 1 186 ? 12.506 -8.850 -15.583 1.00 95.44 186 ALA A N 1
ATOM 1507 C CA . ALA A 1 186 ? 12.934 -7.830 -16.531 1.00 95.44 186 ALA A CA 1
ATOM 1508 C C . ALA A 1 186 ? 14.036 -6.956 -15.918 1.00 95.44 186 ALA A C 1
ATOM 1510 O O . ALA A 1 186 ? 13.954 -6.547 -14.765 1.00 95.44 186 ALA A O 1
ATOM 1511 N N . THR A 1 187 ? 15.038 -6.592 -16.720 1.00 94.88 187 THR A N 1
ATOM 1512 C CA . THR A 1 187 ? 16.102 -5.662 -16.300 1.00 94.88 187 THR A CA 1
ATOM 1513 C C . THR A 1 187 ? 15.613 -4.221 -16.152 1.00 94.88 187 THR A C 1
ATOM 1515 O O . THR A 1 187 ? 16.292 -3.400 -15.542 1.00 94.88 187 THR A O 1
ATOM 1518 N N . TYR A 1 188 ? 14.441 -3.913 -16.711 1.00 95.44 188 TYR A N 1
ATOM 1519 C CA . TYR A 1 188 ? 13.782 -2.621 -16.605 1.00 95.44 188 TYR A CA 1
ATOM 1520 C C . TYR A 1 188 ? 12.268 -2.792 -16.460 1.00 95.44 188 TYR A C 1
ATOM 1522 O O . TYR A 1 188 ? 11.660 -3.615 -17.152 1.00 95.44 188 TYR A O 1
ATOM 1530 N N . TYR A 1 189 ? 11.660 -1.964 -15.613 1.00 95.12 189 TYR A N 1
ATOM 1531 C CA . TYR A 1 189 ? 10.215 -1.853 -15.457 1.00 95.12 189 TYR A CA 1
ATOM 1532 C C . TYR A 1 189 ? 9.754 -0.390 -15.570 1.00 95.12 189 TYR A C 1
ATOM 1534 O O . TYR A 1 189 ? 10.329 0.513 -14.966 1.00 95.12 189 TYR A O 1
ATOM 1542 N N . ASP A 1 190 ? 8.685 -0.144 -16.333 1.00 93.81 190 ASP A N 1
ATOM 1543 C CA . ASP A 1 190 ? 8.095 1.192 -16.477 1.00 93.81 190 ASP A CA 1
ATOM 1544 C C . ASP A 1 190 ? 7.119 1.485 -15.327 1.00 93.81 190 ASP A C 1
ATOM 1546 O O . ASP A 1 190 ? 5.924 1.185 -15.393 1.00 93.81 190 ASP A O 1
ATOM 1550 N N . PHE A 1 191 ? 7.643 2.103 -14.269 1.00 92.62 191 PHE A N 1
ATOM 1551 C CA . PHE A 1 191 ? 6.907 2.461 -13.052 1.00 92.62 191 PHE A CA 1
ATOM 1552 C C . PHE A 1 191 ? 5.797 3.506 -13.247 1.00 92.62 191 PHE A C 1
ATOM 1554 O O . PHE A 1 191 ? 4.981 3.701 -12.345 1.00 92.62 191 PHE A O 1
ATOM 1561 N N . SER A 1 192 ? 5.737 4.178 -14.402 1.00 90.31 192 SER A N 1
ATOM 1562 C CA . SER A 1 192 ? 4.666 5.139 -14.711 1.00 90.31 192 SER A CA 1
ATOM 1563 C C . SER A 1 192 ? 3.364 4.461 -15.146 1.00 90.31 192 SER A C 1
ATOM 1565 O O . SER A 1 192 ? 2.308 5.094 -15.182 1.00 90.31 192 SER A O 1
ATOM 1567 N N . LYS A 1 193 ? 3.416 3.165 -15.480 1.00 92.38 193 LYS A N 1
ATOM 1568 C CA . LYS A 1 193 ? 2.275 2.415 -16.007 1.00 92.38 193 LYS A CA 1
ATOM 1569 C C . LYS A 1 193 ? 1.731 1.426 -14.991 1.00 92.38 193 LYS A C 1
ATOM 1571 O O . LYS A 1 193 ? 2.464 0.705 -14.319 1.00 92.38 193 LYS A O 1
ATOM 1576 N N . ILE A 1 194 ? 0.406 1.325 -14.964 1.00 94.19 194 ILE A N 1
ATOM 1577 C CA . ILE A 1 194 ? -0.290 0.257 -14.250 1.00 94.19 194 ILE A CA 1
ATOM 1578 C C . ILE A 1 194 ? -0.282 -0.998 -15.118 1.00 94.19 194 ILE A C 1
ATOM 1580 O O . ILE A 1 194 ? -0.766 -0.988 -16.253 1.00 94.19 194 ILE A O 1
ATOM 1584 N N . ASN A 1 195 ? 0.231 -2.100 -14.576 1.00 95.94 195 ASN A N 1
ATOM 1585 C CA . ASN A 1 195 ? 0.186 -3.385 -15.258 1.00 95.94 195 ASN A CA 1
ATOM 1586 C C . ASN A 1 195 ? -1.232 -3.968 -15.167 1.00 95.94 195 ASN A C 1
ATOM 1588 O O . ASN A 1 195 ? -1.683 -4.372 -14.096 1.00 95.94 195 ASN A O 1
ATOM 1592 N N . GLY A 1 196 ? -1.940 -4.027 -16.299 1.00 96.00 196 GLY A N 1
ATOM 1593 C CA . GLY A 1 196 ? -3.334 -4.484 -16.346 1.00 96.00 196 GLY A CA 1
ATOM 1594 C C . GLY A 1 196 ? -3.539 -5.929 -15.875 1.00 96.00 196 GLY A C 1
ATOM 1595 O O . GLY A 1 196 ? -4.565 -6.247 -15.278 1.00 96.00 196 GLY A O 1
ATOM 1596 N N . LYS A 1 197 ? -2.551 -6.805 -16.083 1.00 96.19 197 LYS A N 1
ATOM 1597 C CA . LYS A 1 197 ? -2.601 -8.193 -15.613 1.00 96.19 197 LYS A CA 1
ATOM 1598 C C . LYS A 1 197 ? -2.418 -8.275 -14.104 1.00 96.19 197 LYS A C 1
ATOM 1600 O O . LYS A 1 197 ? -3.210 -8.948 -13.446 1.00 96.19 197 LYS A O 1
ATOM 1605 N N . ALA A 1 198 ? -1.419 -7.571 -13.573 1.00 97.44 198 ALA A N 1
ATOM 1606 C CA . ALA A 1 198 ? -1.186 -7.500 -12.138 1.00 97.44 198 ALA A CA 1
ATOM 1607 C C . ALA A 1 198 ? -2.403 -6.911 -11.422 1.00 97.44 198 ALA A C 1
ATOM 1609 O O . ALA A 1 198 ? -2.896 -7.501 -10.469 1.00 97.44 198 ALA A O 1
ATOM 1610 N N . LYS A 1 199 ? -2.961 -5.824 -11.960 1.00 97.44 199 LYS A N 1
ATOM 1611 C CA . LYS A 1 199 ? -4.221 -5.222 -11.519 1.00 97.44 199 LYS A CA 1
ATOM 1612 C C . LYS A 1 199 ? -5.362 -6.236 -11.424 1.00 97.44 199 LYS A C 1
ATOM 1614 O O . LYS A 1 199 ? -5.920 -6.414 -10.350 1.00 97.44 199 LYS A O 1
ATOM 1619 N N . ASN A 1 200 ? -5.674 -6.951 -12.505 1.00 97.25 200 ASN A N 1
ATOM 1620 C CA . ASN A 1 200 ? -6.769 -7.931 -12.498 1.00 97.25 200 ASN A CA 1
ATOM 1621 C C . ASN A 1 200 ? -6.535 -9.066 -11.488 1.00 97.25 200 ASN A C 1
ATOM 1623 O O . ASN A 1 200 ? -7.461 -9.502 -10.799 1.00 97.25 200 ASN A O 1
ATOM 1627 N N . TYR A 1 201 ? -5.294 -9.544 -11.396 1.00 98.06 201 TYR A N 1
ATOM 1628 C CA . TYR A 1 201 ? -4.918 -10.596 -10.460 1.00 98.06 201 TYR A CA 1
ATOM 1629 C C . TYR A 1 201 ? -5.067 -10.133 -9.005 1.00 98.06 201 TYR A C 1
ATOM 1631 O O . TYR A 1 201 ? -5.748 -10.789 -8.220 1.00 98.06 201 TYR A O 1
ATOM 1639 N N . LEU A 1 202 ? -4.482 -8.988 -8.656 1.00 98.00 202 LEU A N 1
ATOM 1640 C CA . LEU A 1 202 ? -4.473 -8.453 -7.295 1.00 98.00 202 LEU A CA 1
ATOM 1641 C C . LEU A 1 202 ? -5.871 -7.995 -6.850 1.00 98.00 202 LEU A C 1
ATOM 1643 O O . LEU A 1 202 ? -6.259 -8.266 -5.716 1.00 98.00 202 LEU A O 1
ATOM 1647 N N . ALA A 1 203 ? -6.685 -7.432 -7.752 1.00 97.00 203 ALA A N 1
ATOM 1648 C CA . ALA A 1 203 ? -8.110 -7.193 -7.506 1.00 97.00 203 ALA A CA 1
ATOM 1649 C C . ALA A 1 203 ? -8.848 -8.478 -7.104 1.00 97.00 203 ALA A C 1
ATOM 1651 O O . ALA A 1 203 ? -9.626 -8.476 -6.152 1.00 97.00 203 ALA A O 1
ATOM 1652 N N . THR A 1 204 ? -8.569 -9.590 -7.791 1.00 96.69 204 THR A N 1
ATOM 1653 C CA . THR A 1 204 ? -9.171 -10.894 -7.477 1.00 96.69 204 THR A CA 1
ATOM 1654 C C . THR A 1 204 ? -8.689 -11.426 -6.129 1.00 96.69 204 THR A C 1
ATOM 1656 O O . THR A 1 204 ? -9.501 -11.914 -5.349 1.00 96.69 204 THR A O 1
ATOM 1659 N N . VAL A 1 205 ? -7.390 -11.306 -5.826 1.00 96.69 205 VAL A N 1
ATOM 1660 C CA . VAL A 1 205 ? -6.833 -11.685 -4.515 1.00 96.69 205 VAL A CA 1
ATOM 1661 C C . VAL A 1 205 ? -7.562 -10.936 -3.405 1.00 96.69 205 VAL A C 1
ATOM 1663 O O . VAL A 1 205 ? -8.139 -11.569 -2.526 1.00 96.69 205 VAL A O 1
ATOM 1666 N N . ARG A 1 206 ? -7.622 -9.605 -3.487 1.00 96.06 206 ARG A N 1
ATOM 1667 C CA . ARG A 1 206 ? -8.291 -8.777 -2.481 1.00 96.06 206 ARG A CA 1
ATOM 1668 C C . ARG A 1 206 ? -9.778 -9.101 -2.346 1.00 96.06 206 ARG A C 1
ATOM 1670 O O . ARG A 1 206 ? -10.278 -9.207 -1.231 1.00 96.06 206 ARG A O 1
ATOM 1677 N N . LYS A 1 207 ? -10.479 -9.284 -3.467 1.00 94.50 207 LYS A N 1
ATOM 1678 C CA . LYS A 1 207 ? -11.895 -9.669 -3.480 1.00 94.50 207 LYS A CA 1
ATOM 1679 C C . LYS A 1 207 ? -12.126 -10.993 -2.744 1.00 94.50 207 LYS A C 1
ATOM 1681 O O . LYS A 1 207 ? -13.027 -11.079 -1.917 1.00 94.50 207 LYS A O 1
ATOM 1686 N N . ASN A 1 208 ? -11.269 -11.986 -2.982 1.00 94.00 208 ASN A N 1
ATOM 1687 C CA . ASN A 1 208 ? -11.340 -13.276 -2.299 1.00 94.00 208 ASN A CA 1
ATOM 1688 C C . ASN A 1 208 ? -11.078 -13.153 -0.790 1.00 94.00 208 ASN A C 1
ATOM 1690 O O . ASN A 1 208 ? -11.780 -13.797 -0.015 1.00 94.00 208 ASN A O 1
ATOM 1694 N N . LEU A 1 209 ? -10.117 -12.318 -0.372 1.00 93.75 209 LEU A N 1
ATOM 1695 C CA . LEU A 1 209 ? -9.851 -12.046 1.049 1.00 93.75 209 LEU A CA 1
ATOM 1696 C C . LEU A 1 209 ? -11.064 -11.416 1.741 1.00 93.75 209 LEU A C 1
ATOM 1698 O O . LEU A 1 209 ? -11.456 -11.839 2.824 1.00 93.75 209 LEU A O 1
ATOM 1702 N N . LEU A 1 210 ? -11.696 -10.447 1.076 1.00 91.94 210 LEU A N 1
ATOM 1703 C CA . LEU A 1 210 ? -12.924 -9.803 1.543 1.00 91.94 210 LEU A CA 1
ATOM 1704 C C . LEU A 1 210 ? -14.170 -10.679 1.389 1.00 91.94 210 LEU A C 1
ATOM 1706 O O . LEU A 1 210 ? -15.234 -10.279 1.842 1.00 91.94 210 LEU A O 1
ATOM 1710 N N . ARG A 1 211 ? -14.064 -11.847 0.741 1.00 88.94 211 ARG A N 1
ATOM 1711 C CA . ARG A 1 211 ? -15.185 -12.748 0.417 1.00 88.94 211 ARG A CA 1
ATOM 1712 C C . ARG A 1 211 ? -16.369 -12.020 -0.246 1.00 88.94 211 ARG A C 1
ATOM 1714 O O . ARG A 1 211 ? -17.521 -12.390 -0.022 1.00 88.94 211 ARG A O 1
ATOM 1721 N N . ALA A 1 212 ? -16.058 -10.992 -1.036 1.00 67.50 212 ALA A N 1
ATOM 1722 C CA . ALA A 1 212 ? -16.998 -10.133 -1.761 1.00 67.50 212 ALA A CA 1
ATOM 1723 C C . ALA A 1 212 ? -17.099 -10.526 -3.243 1.00 67.50 212 ALA A C 1
ATOM 1725 O O . ALA A 1 212 ? -16.302 -11.378 -3.694 1.00 67.50 212 ALA A O 1
#

Foldseek 3Di:
DDQQDDQLQVLLVLLVVLVCLQAVDDDPDRLSVQEDEADPVDPQLAKDWDWDQPPVVRDIHTHIYHHVNLSCCRPPHQEHELSSLLRSNLSSQLVVLVVLLVVLVHDFDPLLSLLSSLLSSLSCLLQVQVRDPRHDYPDDDFASVVSCVVRVVLVPADDDCSVSNNSSNVNNVVLQCVLCVVRRPPSGDDSNDDDPSSSVSVNVSSCVSSVD

Solvent-accessible surface area (backbone atoms only — not comparable to full-atom values): 11908 Å² total; per-residue (Å²): 131,81,74,74,61,72,46,48,50,51,50,53,52,51,43,51,55,55,50,28,75,38,52,73,58,83,88,83,73,66,62,67,82,29,54,45,66,59,50,92,90,48,57,43,82,40,60,46,78,49,77,45,77,40,78,88,78,76,42,75,47,64,30,42,33,42,6,54,53,38,53,48,34,43,64,74,39,55,61,38,57,68,63,48,52,40,40,54,30,24,49,54,39,46,52,54,51,56,51,49,22,61,76,62,74,42,73,75,54,69,53,59,48,49,17,48,17,50,44,43,22,51,55,36,66,57,30,37,68,72,69,45,88,75,42,32,55,91,70,83,74,50,27,59,56,60,49,43,66,76,70,68,66,81,74,85,60,69,73,93,58,32,66,54,54,53,53,13,49,56,51,20,51,54,51,50,48,62,31,38,55,95,49,48,89,34,85,61,54,72,53,85,56,83,55,68,61,28,23,57,47,50,25,49,52,52,31,59,58,47,71,104

Sequence (212 aa):
MAMPNNNVVLSCIQTLKILEKYYHFSTTNSIQEFLIPPSSSIPEHSGQILFEEDKENEEFFIGVQFGTKIMNEFENNLTISINSLSVLSEEMSHFKLLLDTVLNNTSISMLELEMLGEIDRFLCLMHWNQESSLQKLALTWQNLHDICDAVFIGDRFFGENKKLYIDAEAMAFKHLKLAFKDNWDATYYDFSKINGKAKNYLATVRKNLLRA

Organism: NCBI:txid495820

Radius of gyration: 16.86 Å; Cα contacts (8 Å, |Δi|>4): 283; chains: 1; bounding box: 37×37×47 Å

pLDDT: mean 90.15, std 9.38, range [41.78, 98.06]

Secondary structure (DSSP, 8-state):
-PPPPHHHHHHHHHHHHHHHHHH-----S-GGGTEEPP-TTS-TT-EEEEEEEETTTTEEEEEEEE-HHHHHHHHH-SEE-HHHHHHHHHHHHHHHHHHHHHHTT----HHHHHHHHHHHHHHHHHHHHHH-SS-EES---SSHHHHHHHH--STT--STTHHHHHHHHHHHHHHHHHHTTTTTT-S---TTS--HHHHHHHHHHHHHHTT-

Mean predicted aligned error: 4.87 Å